Protein AF-A0AAW2Z0A1-F1 (afdb_monomer)

Foldseek 3Di:
DDDDDDDDDDDDPPPPPDDPPPDPDDDPPPPPPDDDPDDDPDPDPCVPDDDDDPDDDDDPVVVVPPDPPPPVCPPVNLFDPLVVLVVVVCVVDPVPDDDDPVNSVVVRVVVSVVVVQLVVQLCVVCVVVVHPDRDLVSSLVSCVVVPVPVCNVVSVVVSVVVVVVVVVVVPPPPDDDDDDD

pLDDT: mean 70.74, std 25.86, range [32.34, 98.31]

Mean predicted aligned error: 18.53 Å

Sequence (181 aa):
MSTEQTEEPEEDLVETTENLDNRPKRRPHQIIQPFPSGDQQQPPYNYMMHSNDENQQPTDEELMHKHPNFQEIKEQDRFLPIANINRIMKKSLPANAKISKEAKECVQECVSEYISFITNEASDLCVHEKRKTINGNDLLRAMQNLGFESYFEPLRLYLQRYQDFTKGDKTTKSGKRKQDE

Structure (mmCIF, N/CA/C/O backbone):
data_AF-A0AAW2Z0A1-F1
#
_entry.id   AF-A0AAW2Z0A1-F1
#
loop_
_atom_site.group_PDB
_atom_site.id
_atom_site.type_symbol
_atom_site.label_atom_id
_atom_site.label_alt_id
_atom_site.label_comp_id
_atom_site.label_asym_id
_atom_site.label_entity_id
_atom_site.label_seq_id
_atom_site.pdbx_PDB_ins_code
_atom_site.Cartn_x
_atom_site.Cartn_y
_atom_site.Cartn_z
_atom_site.occupancy
_atom_site.B_iso_or_equiv
_atom_site.auth_seq_id
_atom_site.auth_comp_id
_atom_site.auth_asym_id
_atom_site.auth_atom_id
_atom_site.pdbx_PDB_model_num
ATOM 1 N N . MET A 1 1 ? -11.408 -52.137 -56.943 1.00 44.09 1 MET A N 1
ATOM 2 C CA . MET A 1 1 ? -10.607 -51.023 -56.402 1.00 44.09 1 MET A CA 1
ATOM 3 C C . MET A 1 1 ? -10.787 -51.066 -54.903 1.00 44.09 1 MET A C 1
ATOM 5 O O . MET A 1 1 ? -11.878 -50.791 -54.426 1.00 44.09 1 MET A O 1
ATOM 9 N N . SER A 1 2 ? -9.782 -51.607 -54.223 1.00 41.97 2 SER A N 1
ATOM 10 C CA . SER A 1 2 ? -9.803 -51.926 -52.798 1.00 41.97 2 SER A CA 1
ATOM 11 C C . SER A 1 2 ? -9.424 -50.685 -51.997 1.00 41.97 2 SER A C 1
ATOM 13 O O . SER A 1 2 ? -8.489 -49.985 -52.368 1.00 41.97 2 SER A O 1
ATOM 15 N N . THR A 1 3 ? -10.175 -50.402 -50.940 1.00 47.12 3 THR A N 1
ATOM 16 C CA . THR A 1 3 ? -9.910 -49.320 -49.990 1.00 47.12 3 THR A CA 1
ATOM 17 C C . THR A 1 3 ? -8.723 -49.689 -49.106 1.00 47.12 3 THR A C 1
ATOM 19 O O . THR A 1 3 ? -8.776 -50.694 -48.397 1.00 47.12 3 THR A O 1
ATOM 22 N N . GLU A 1 4 ? -7.665 -48.887 -49.178 1.00 48.12 4 GLU A N 1
ATOM 23 C CA . GLU A 1 4 ? -6.470 -48.958 -48.335 1.00 48.12 4 GLU A CA 1
ATOM 24 C C . GLU A 1 4 ? -6.833 -48.488 -46.915 1.00 48.12 4 GLU A C 1
ATOM 26 O O . GLU A 1 4 ? -7.365 -47.391 -46.737 1.00 48.12 4 GLU A O 1
ATOM 31 N N . GLN A 1 5 ? -6.626 -49.352 -45.919 1.00 39.25 5 GLN A N 1
ATOM 32 C CA . GLN A 1 5 ? -6.694 -49.003 -44.501 1.00 39.25 5 GLN A CA 1
ATOM 33 C C . GLN A 1 5 ? -5.319 -48.474 -44.092 1.00 39.25 5 GLN A C 1
ATOM 35 O O . GLN A 1 5 ? -4.333 -49.201 -44.177 1.00 39.25 5 GLN A O 1
ATOM 40 N N . THR A 1 6 ? -5.260 -47.216 -43.669 1.00 43.56 6 THR A N 1
ATOM 41 C CA . THR A 1 6 ? -4.075 -46.632 -43.039 1.00 43.56 6 THR A CA 1
ATOM 42 C C . THR A 1 6 ? -4.196 -46.850 -41.532 1.00 43.56 6 THR A C 1
ATOM 44 O O . THR A 1 6 ? -5.066 -46.256 -40.900 1.00 43.56 6 THR A O 1
ATOM 47 N N . GLU A 1 7 ? -3.370 -47.733 -40.970 1.00 45.62 7 GLU A N 1
ATOM 48 C CA . GLU A 1 7 ? -3.183 -47.876 -39.521 1.00 45.62 7 GLU A CA 1
ATOM 49 C C . GLU A 1 7 ? -2.311 -46.717 -39.007 1.00 45.62 7 GLU A C 1
ATOM 51 O O . GLU A 1 7 ? -1.209 -46.488 -39.512 1.00 45.62 7 GLU A O 1
ATOM 56 N N . GLU A 1 8 ? -2.811 -45.965 -38.025 1.00 49.19 8 GLU A N 1
ATOM 57 C CA . GLU A 1 8 ? -2.015 -45.002 -37.255 1.00 49.19 8 GLU A CA 1
ATOM 58 C C . GLU A 1 8 ? -1.186 -45.736 -36.184 1.00 49.19 8 GLU A C 1
ATOM 60 O O . GLU A 1 8 ? -1.680 -46.707 -35.606 1.00 49.19 8 GLU A O 1
ATOM 65 N N . PRO A 1 9 ? 0.053 -45.307 -35.879 1.00 44.28 9 PRO A N 1
ATOM 66 C CA . PRO A 1 9 ? 0.818 -45.889 -34.786 1.00 44.28 9 PRO A CA 1
ATOM 67 C C . PRO A 1 9 ? 0.372 -45.295 -33.440 1.00 44.28 9 PRO A C 1
ATOM 69 O O . PRO A 1 9 ? 0.305 -44.076 -33.286 1.00 44.28 9 PRO A O 1
ATOM 72 N N . GLU A 1 10 ? 0.098 -46.154 -32.455 1.00 49.47 10 GLU A N 1
ATOM 73 C CA . GLU A 1 10 ? -0.081 -45.749 -31.056 1.00 49.47 10 GLU A CA 1
ATOM 74 C C . GLU A 1 10 ? 1.238 -45.173 -30.509 1.00 49.47 10 GLU A C 1
ATOM 76 O O . GLU A 1 10 ? 2.255 -45.865 -30.447 1.00 49.47 10 GLU A O 1
ATOM 81 N N . GLU A 1 11 ? 1.239 -43.896 -30.117 1.00 46.31 11 GLU A N 1
ATOM 82 C CA . GLU A 1 11 ? 2.326 -43.312 -29.329 1.00 46.31 11 GLU A CA 1
ATOM 83 C C . GLU A 1 11 ? 2.170 -43.733 -27.861 1.00 46.31 11 GLU A C 1
ATOM 85 O O . GLU A 1 11 ? 1.246 -43.307 -27.164 1.00 46.31 11 GLU A O 1
ATOM 90 N N . ASP A 1 12 ? 3.099 -44.569 -27.392 1.00 42.16 12 ASP A N 1
ATOM 91 C CA . ASP A 1 12 ? 3.250 -44.948 -25.989 1.00 42.16 12 ASP A CA 1
ATOM 92 C C . ASP A 1 12 ? 3.375 -43.701 -25.093 1.00 42.16 12 ASP A C 1
ATOM 94 O O . ASP A 1 12 ? 4.363 -42.957 -25.133 1.00 42.16 12 ASP A O 1
ATOM 98 N N . LEU A 1 13 ? 2.378 -43.500 -24.227 1.00 38.25 13 LEU A N 1
ATOM 99 C CA . LEU A 1 13 ? 2.442 -42.571 -23.103 1.00 38.25 13 LEU A CA 1
ATOM 100 C C . LEU A 1 13 ? 3.549 -43.022 -22.139 1.00 38.25 13 LEU A C 1
ATOM 102 O O . LEU A 1 13 ? 3.351 -43.891 -21.289 1.00 38.25 13 LEU A O 1
ATOM 106 N N . VAL A 1 14 ? 4.715 -42.386 -22.217 1.00 42.91 14 VAL A N 1
ATOM 107 C CA . VAL A 1 14 ? 5.721 -42.481 -21.156 1.00 42.91 14 VAL A CA 1
ATOM 108 C C . VAL A 1 14 ? 5.256 -41.601 -19.997 1.00 42.91 14 VAL A C 1
ATOM 110 O O . VAL A 1 14 ? 5.485 -40.392 -19.965 1.00 42.91 14 VAL A O 1
ATOM 113 N N . GLU A 1 15 ? 4.563 -42.210 -19.041 1.00 38.25 15 GLU A N 1
ATOM 114 C CA . GLU A 1 15 ? 4.172 -41.588 -17.781 1.00 38.25 15 GLU A CA 1
ATOM 115 C C . GLU A 1 15 ? 5.433 -41.327 -16.935 1.00 38.25 15 GLU A C 1
ATOM 117 O O . GLU A 1 15 ? 5.895 -42.164 -16.159 1.00 38.25 15 GLU A O 1
ATOM 122 N N . THR A 1 16 ? 6.050 -40.154 -17.098 1.00 37.50 16 THR A N 1
ATOM 123 C CA . THR A 1 16 ? 7.078 -39.684 -16.165 1.00 37.50 16 THR A CA 1
ATOM 124 C C . THR A 1 16 ? 6.398 -39.277 -14.866 1.00 37.50 16 THR A C 1
ATOM 126 O O . THR A 1 16 ? 5.983 -38.130 -14.692 1.00 37.50 16 THR A O 1
ATOM 129 N N . THR A 1 17 ? 6.281 -40.218 -13.931 1.00 44.22 17 THR A N 1
ATOM 130 C CA . THR A 1 17 ? 5.941 -39.914 -12.542 1.00 44.22 17 THR A CA 1
ATOM 131 C C . THR A 1 17 ? 7.094 -39.125 -11.918 1.00 44.22 17 THR A C 1
ATOM 133 O O . THR A 1 17 ? 8.042 -39.692 -11.368 1.00 44.22 17 THR A O 1
ATOM 136 N N . GLU A 1 18 ? 7.052 -37.797 -12.025 1.00 46.41 18 GLU A N 1
ATOM 137 C CA . GLU A 1 18 ? 7.915 -36.932 -11.229 1.00 46.41 18 GLU A CA 1
ATOM 138 C C . GLU A 1 18 ? 7.554 -37.103 -9.747 1.00 46.41 18 GLU A C 1
ATOM 140 O O . GLU A 1 18 ? 6.448 -36.794 -9.302 1.00 46.41 18 GLU A O 1
ATOM 145 N N . ASN A 1 19 ? 8.513 -37.620 -8.978 1.00 43.91 19 ASN A N 1
ATOM 146 C CA . ASN A 1 19 ? 8.461 -37.743 -7.525 1.00 43.91 19 ASN A CA 1
ATOM 147 C C . ASN A 1 19 ? 8.104 -36.392 -6.872 1.00 43.91 19 ASN A C 1
ATOM 149 O O . ASN A 1 19 ? 8.955 -35.512 -6.719 1.00 43.91 19 ASN A O 1
ATOM 153 N N . LEU A 1 20 ? 6.852 -36.246 -6.427 1.00 47.19 20 LEU A N 1
ATOM 154 C CA . LEU A 1 20 ? 6.344 -35.058 -5.728 1.00 47.19 20 LEU A CA 1
ATOM 155 C C . LEU A 1 20 ? 6.972 -34.823 -4.339 1.00 47.19 20 LEU A C 1
ATOM 157 O O . LEU A 1 20 ? 6.758 -33.759 -3.751 1.00 47.19 20 LEU A O 1
ATOM 161 N N . ASP A 1 21 ? 7.779 -35.760 -3.837 1.00 51.03 21 ASP A N 1
ATOM 162 C CA . ASP A 1 21 ? 8.335 -35.727 -2.480 1.00 51.03 21 ASP A CA 1
ATOM 163 C C . ASP A 1 21 ? 9.638 -34.930 -2.322 1.00 51.03 21 ASP A C 1
ATOM 165 O O . ASP A 1 21 ? 10.060 -34.677 -1.193 1.00 51.03 21 ASP A O 1
ATOM 169 N N . ASN A 1 22 ? 10.265 -34.462 -3.410 1.00 42.50 22 ASN A N 1
ATOM 170 C CA . ASN A 1 22 ? 11.575 -33.797 -3.325 1.00 42.50 22 ASN A CA 1
ATOM 171 C C . ASN A 1 22 ? 11.542 -32.263 -3.462 1.00 42.50 22 ASN A C 1
ATOM 173 O O . ASN A 1 22 ? 12.567 -31.626 -3.717 1.00 42.50 22 ASN A O 1
ATOM 177 N N . ARG A 1 23 ? 10.378 -31.624 -3.266 1.00 42.91 23 ARG A N 1
ATOM 178 C CA . ARG A 1 23 ? 10.337 -30.159 -3.135 1.00 42.91 23 ARG A CA 1
ATOM 179 C C . ARG A 1 23 ? 10.969 -29.741 -1.800 1.00 42.91 23 ARG A C 1
ATOM 181 O O . ARG A 1 23 ? 10.564 -30.260 -0.759 1.00 42.91 23 ARG A O 1
ATOM 188 N N . PRO A 1 24 ? 11.888 -28.754 -1.779 1.00 40.59 24 PRO A N 1
ATOM 189 C CA . PRO A 1 24 ? 12.421 -28.229 -0.530 1.00 40.59 24 PRO A CA 1
ATOM 190 C C . PRO A 1 24 ? 11.260 -27.744 0.341 1.00 40.59 24 PRO A C 1
ATOM 192 O O . PRO A 1 24 ? 10.494 -26.861 -0.063 1.00 40.59 24 PRO A O 1
ATOM 195 N N . LYS A 1 25 ? 11.116 -28.349 1.529 1.00 48.22 25 LYS A N 1
ATOM 196 C CA . LYS A 1 25 ? 10.126 -27.961 2.538 1.00 48.22 25 LYS A CA 1
ATOM 197 C C . LYS A 1 25 ? 10.262 -26.459 2.765 1.00 48.22 25 LYS A C 1
ATOM 199 O O . LYS A 1 25 ? 11.273 -25.990 3.291 1.00 48.22 25 LYS A O 1
ATOM 204 N N . ARG A 1 26 ? 9.267 -25.685 2.317 1.00 45.19 26 ARG A N 1
ATOM 205 C CA . ARG A 1 26 ? 9.211 -24.251 2.609 1.00 45.19 26 ARG A CA 1
ATOM 206 C C . ARG A 1 26 ? 9.286 -24.112 4.123 1.00 45.19 26 ARG A C 1
ATOM 208 O O . ARG A 1 26 ? 8.521 -24.765 4.832 1.00 45.19 26 ARG A O 1
ATOM 215 N N . ARG A 1 27 ? 10.227 -23.294 4.606 1.00 38.25 27 ARG A N 1
ATOM 216 C CA . ARG A 1 27 ? 10.285 -22.911 6.020 1.00 38.25 27 ARG A CA 1
ATOM 217 C C . ARG A 1 27 ? 8.869 -22.509 6.440 1.00 38.25 27 ARG A C 1
ATOM 219 O O . ARG A 1 27 ? 8.265 -21.733 5.690 1.00 38.25 27 ARG A O 1
ATOM 226 N N . PRO A 1 28 ? 8.325 -23.043 7.549 1.00 37.75 28 PRO A N 1
ATOM 227 C CA . PRO A 1 28 ? 7.021 -22.609 8.018 1.00 37.75 28 PRO A CA 1
ATOM 228 C C . PRO A 1 28 ? 7.081 -21.090 8.108 1.00 37.75 28 PRO A C 1
ATOM 230 O O . PRO A 1 28 ? 8.011 -20.536 8.702 1.00 37.75 28 PRO A O 1
ATOM 233 N N . HIS A 1 29 ? 6.163 -20.429 7.402 1.00 40.72 29 HIS A N 1
ATOM 234 C CA . HIS A 1 29 ? 5.992 -18.992 7.508 1.00 40.72 29 HIS A CA 1
ATOM 235 C C . HIS A 1 29 ? 5.946 -18.680 9.001 1.00 40.72 29 HIS A C 1
ATOM 237 O O . HIS A 1 29 ? 5.132 -19.270 9.711 1.00 40.72 29 HIS A O 1
ATOM 243 N N . GLN A 1 30 ? 6.864 -17.839 9.488 1.00 38.84 30 GLN A N 1
ATOM 244 C CA . GLN A 1 30 ? 6.726 -17.290 10.827 1.00 38.84 30 GLN A CA 1
ATOM 245 C C . GLN A 1 30 ? 5.353 -16.630 10.850 1.00 38.84 30 GLN A C 1
ATOM 247 O O . GLN A 1 30 ? 5.115 -15.638 10.162 1.00 38.84 30 GLN A O 1
ATOM 252 N N . ILE A 1 31 ? 4.429 -17.277 11.555 1.00 39.41 31 ILE A N 1
ATOM 253 C CA . ILE A 1 31 ? 3.131 -16.727 11.891 1.00 39.41 31 ILE A CA 1
ATOM 254 C C . ILE A 1 31 ? 3.457 -15.401 12.564 1.00 39.41 31 ILE A C 1
ATOM 256 O O . ILE A 1 31 ? 4.115 -15.389 13.606 1.00 39.41 31 ILE A O 1
ATOM 260 N N . ILE A 1 32 ? 3.058 -14.292 11.940 1.00 40.47 32 ILE A N 1
ATOM 261 C CA . ILE A 1 32 ? 2.964 -13.016 12.640 1.00 40.47 32 ILE A CA 1
ATOM 262 C C . ILE A 1 32 ? 1.992 -13.309 13.777 1.00 40.47 32 ILE A C 1
ATOM 264 O O . ILE A 1 32 ? 0.803 -13.528 13.538 1.00 40.47 32 ILE A O 1
ATOM 268 N N . GLN A 1 33 ? 2.530 -13.469 14.985 1.00 32.34 33 GLN A N 1
ATOM 269 C CA . GLN A 1 33 ? 1.707 -13.737 16.150 1.00 32.34 33 GLN A CA 1
ATOM 270 C C . GLN A 1 33 ? 0.715 -12.576 16.274 1.00 32.34 33 GLN A C 1
ATOM 272 O O . GLN A 1 33 ? 1.120 -11.426 16.080 1.00 32.34 33 GLN A O 1
ATOM 277 N N . PRO A 1 34 ? -0.571 -12.835 16.563 1.00 41.84 34 PRO A N 1
ATOM 278 C CA . PRO A 1 34 ? -1.460 -11.757 16.961 1.00 41.84 34 PRO A CA 1
ATOM 279 C C . PRO A 1 34 ? -0.804 -11.040 18.142 1.00 41.84 34 PRO A C 1
ATOM 281 O O . PRO A 1 34 ? -0.390 -11.695 19.101 1.00 41.84 34 PRO A O 1
ATOM 284 N N . PHE A 1 35 ? -0.652 -9.717 18.040 1.00 39.81 35 PHE A N 1
ATOM 285 C CA . PHE A 1 35 ? -0.095 -8.916 19.125 1.00 39.81 35 PHE A CA 1
ATOM 286 C C . PHE A 1 35 ? -0.865 -9.240 20.418 1.00 39.81 35 PHE A C 1
ATOM 288 O O . PHE A 1 35 ? -2.100 -9.172 20.416 1.00 39.81 35 PHE A O 1
ATOM 295 N N . PRO A 1 36 ? -0.177 -9.652 21.498 1.00 37.06 36 PRO A N 1
ATOM 296 C CA . PRO A 1 36 ? -0.838 -9.985 22.747 1.00 37.06 36 PRO A CA 1
ATOM 297 C C . PRO A 1 36 ? -1.546 -8.743 23.292 1.00 37.06 36 PRO A C 1
ATOM 299 O O . PRO A 1 36 ? -0.966 -7.664 23.381 1.00 37.06 36 PRO A O 1
ATOM 302 N N . SER A 1 37 ? -2.816 -8.902 23.660 1.00 52.41 37 SER A N 1
ATOM 303 C CA . SER A 1 37 ? -3.628 -7.884 24.332 1.00 52.41 37 SER A CA 1
ATOM 304 C C . SER A 1 37 ? -3.207 -7.735 25.799 1.00 52.41 37 SER A C 1
ATOM 306 O O . SER A 1 37 ? -3.969 -8.054 26.707 1.00 52.41 37 SER A O 1
ATOM 308 N N . GLY A 1 38 ? -1.971 -7.306 26.031 1.00 44.91 38 GLY A N 1
ATOM 309 C CA . GLY A 1 38 ? -1.433 -7.041 27.358 1.00 44.91 38 GLY A CA 1
ATOM 310 C C . GLY A 1 38 ? -0.398 -5.933 27.278 1.00 44.91 38 GLY A C 1
ATOM 311 O O . GLY A 1 38 ? 0.608 -6.101 26.597 1.00 44.91 38 GLY A O 1
ATOM 312 N N . ASP A 1 39 ? -0.709 -4.814 27.932 1.00 47.66 39 ASP A N 1
ATOM 313 C CA . ASP A 1 39 ? 0.136 -3.667 28.282 1.00 47.66 39 ASP A CA 1
ATOM 314 C C . ASP A 1 39 ? 1.579 -3.701 27.752 1.00 47.66 39 ASP A C 1
ATOM 316 O O . ASP A 1 39 ? 2.551 -3.887 28.481 1.00 47.66 39 ASP A O 1
ATOM 320 N N . GLN A 1 40 ? 1.723 -3.450 26.455 1.00 40.59 40 GLN A N 1
ATOM 321 C CA . GLN A 1 40 ? 2.918 -2.827 25.911 1.00 40.59 40 GLN A CA 1
ATOM 322 C C . GLN A 1 40 ? 2.525 -1.398 25.589 1.00 40.59 40 GLN A C 1
ATOM 324 O O . GLN A 1 40 ? 1.634 -1.166 24.772 1.00 40.59 40 GLN A O 1
ATOM 329 N N . GLN A 1 41 ? 3.166 -0.449 26.271 1.00 44.78 41 GLN A N 1
ATOM 330 C CA . GLN A 1 41 ? 3.107 0.966 25.932 1.00 44.78 41 GLN A CA 1
ATOM 331 C C . GLN A 1 41 ? 3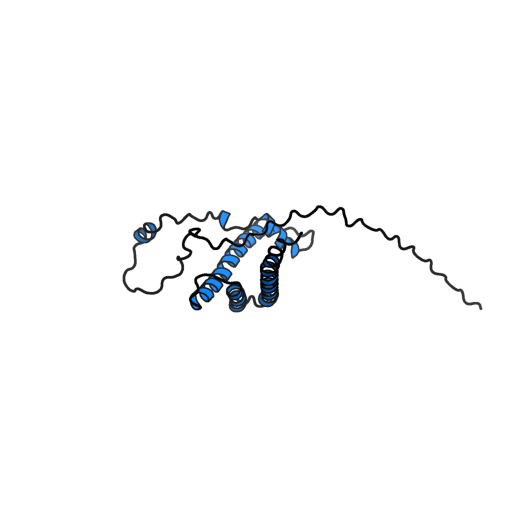.507 1.117 24.462 1.00 44.78 41 GLN A C 1
ATOM 333 O O . GLN A 1 41 ? 4.688 1.136 24.121 1.00 44.78 41 GLN A O 1
ATOM 338 N N . GLN A 1 42 ? 2.512 1.177 23.580 1.00 36.00 42 GLN A N 1
ATOM 339 C CA . GLN A 1 42 ? 2.707 1.708 22.246 1.00 36.00 42 GLN A CA 1
ATOM 340 C C . GLN A 1 42 ? 3.036 3.197 22.401 1.00 36.00 42 GLN A C 1
ATOM 342 O O . GLN A 1 42 ? 2.425 3.858 23.251 1.00 36.00 42 GLN A O 1
ATOM 347 N N . PRO A 1 43 ? 3.968 3.756 21.610 1.00 38.97 43 PRO A N 1
ATOM 348 C CA . PRO A 1 43 ? 4.046 5.204 21.507 1.00 38.97 43 PRO A CA 1
ATOM 349 C C . PRO A 1 43 ? 2.662 5.706 21.060 1.00 38.97 43 PRO A C 1
ATOM 351 O O . PRO A 1 43 ? 2.007 5.048 20.244 1.00 38.97 43 PRO A O 1
ATOM 354 N N . PRO A 1 44 ? 2.152 6.813 21.615 1.00 38.03 44 PRO A N 1
ATOM 355 C CA . PRO A 1 44 ? 0.809 7.247 21.289 1.00 38.03 44 PRO A CA 1
ATOM 356 C C . PRO A 1 44 ? 0.778 7.682 19.820 1.00 38.03 44 PRO A C 1
ATOM 358 O O . PRO A 1 44 ? 1.352 8.706 19.466 1.00 38.03 44 PRO A O 1
ATOM 361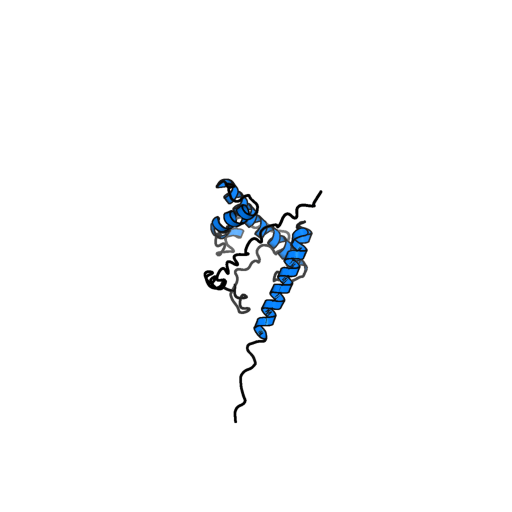 N N . TYR A 1 45 ? 0.023 6.964 18.983 1.00 39.31 45 TYR A N 1
ATOM 362 C CA . TYR A 1 45 ? -0.419 7.397 17.643 1.00 39.31 45 TYR A CA 1
ATOM 363 C C . TYR A 1 45 ? -1.333 8.644 17.686 1.00 39.31 45 TYR A C 1
ATOM 365 O O . TYR A 1 45 ? -2.037 8.9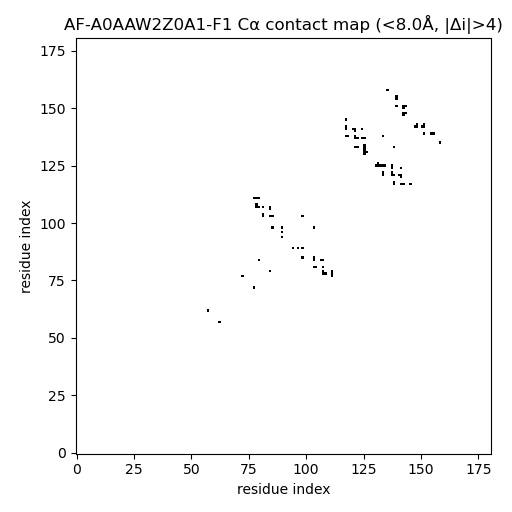61 16.734 1.00 39.31 45 TYR A O 1
ATOM 373 N N . ASN A 1 46 ? -1.339 9.383 18.797 1.00 40.78 46 ASN A N 1
ATOM 374 C CA . ASN A 1 46 ? -2.263 10.470 19.088 1.00 40.78 46 ASN A CA 1
ATOM 375 C C . ASN A 1 46 ? -1.929 11.780 18.343 1.00 40.78 46 ASN A C 1
ATOM 377 O O . ASN A 1 46 ? -2.448 12.829 18.703 1.00 40.78 46 ASN A O 1
ATOM 381 N N . TYR A 1 47 ? -1.072 11.749 17.317 1.00 41.81 47 TYR A N 1
ATOM 382 C CA . TYR A 1 47 ? -0.591 12.960 16.638 1.00 41.81 47 TYR A CA 1
ATOM 383 C C . TYR A 1 47 ? -1.470 13.444 15.474 1.00 41.81 47 TYR A C 1
ATOM 385 O O . TYR A 1 47 ? -1.075 14.340 14.740 1.00 41.81 47 TYR A O 1
ATOM 393 N N . MET A 1 48 ? -2.671 12.893 15.300 1.00 46.31 48 MET A N 1
ATOM 394 C CA . MET A 1 48 ? -3.624 13.382 14.288 1.00 46.31 48 MET A CA 1
ATOM 395 C C . MET A 1 48 ? -4.974 13.807 14.878 1.00 46.31 48 MET A C 1
ATOM 397 O O . MET A 1 48 ? -5.893 14.131 14.137 1.00 46.31 48 MET A O 1
ATOM 401 N N . MET A 1 49 ? -5.118 13.817 16.207 1.00 55.72 49 MET A N 1
ATOM 402 C CA . MET A 1 49 ? -6.428 13.899 16.855 1.00 55.72 49 MET A CA 1
ATOM 403 C C . MET A 1 49 ? -6.490 14.971 17.934 1.00 55.72 49 MET A C 1
ATOM 405 O O . MET A 1 49 ? -6.604 14.627 19.103 1.00 55.72 49 MET A O 1
ATOM 409 N N . HIS A 1 50 ? -6.490 16.254 17.562 1.00 42.25 50 HIS A N 1
ATOM 410 C CA . HIS A 1 50 ? -7.068 17.293 18.422 1.00 42.25 50 HIS A CA 1
ATOM 411 C C . HIS A 1 50 ? -7.779 18.376 17.600 1.00 42.25 50 HIS A C 1
ATOM 413 O O . HIS A 1 50 ? -7.172 19.071 16.791 1.00 42.25 50 HIS A O 1
ATOM 419 N N . SER A 1 51 ? -9.086 18.500 17.835 1.00 41.81 51 SER A N 1
ATOM 420 C CA . SER A 1 51 ? -9.940 19.597 17.383 1.00 41.81 51 SER A CA 1
ATOM 421 C C . SER A 1 51 ? -10.114 20.616 18.517 1.00 41.81 51 SER A C 1
ATOM 423 O O . SER A 1 51 ? -10.327 20.216 19.658 1.00 41.81 51 SER A O 1
ATOM 425 N N . ASN A 1 52 ? -10.113 21.897 18.136 1.00 43.09 52 ASN A N 1
ATOM 426 C CA . ASN A 1 52 ? -10.745 23.063 18.770 1.00 43.09 52 ASN A CA 1
ATOM 427 C C . ASN A 1 52 ? -10.305 23.480 20.188 1.00 43.09 52 ASN A C 1
ATOM 429 O O . ASN A 1 52 ? -10.936 23.109 21.173 1.00 43.09 52 ASN A O 1
ATOM 433 N N . ASP A 1 53 ? -9.345 24.408 20.248 1.00 38.47 53 ASP A N 1
ATOM 434 C CA . ASP A 1 53 ? -9.473 25.607 21.088 1.00 38.47 53 ASP A CA 1
ATOM 435 C C . ASP A 1 53 ? -8.882 26.797 20.308 1.00 38.47 53 ASP A C 1
ATOM 437 O O . ASP A 1 53 ? -7.721 26.770 19.890 1.00 38.47 53 ASP A O 1
ATOM 441 N N . GLU A 1 54 ? -9.720 27.785 19.988 1.00 48.06 54 GLU A N 1
ATOM 442 C CA . GLU A 1 54 ? -9.285 29.017 19.335 1.00 48.06 54 GLU A CA 1
ATOM 443 C C . GLU A 1 54 ? -8.528 29.869 20.356 1.00 48.06 54 GLU A C 1
ATOM 445 O O . GLU A 1 54 ? -9.007 30.100 21.463 1.00 48.06 54 GLU A O 1
ATOM 450 N N . ASN A 1 55 ? -7.408 30.440 19.905 1.00 46.31 55 ASN A N 1
ATOM 451 C CA . ASN A 1 55 ? -6.701 31.556 20.534 1.00 46.31 55 ASN A CA 1
ATOM 452 C C . ASN A 1 55 ? -5.558 31.210 21.507 1.00 46.31 55 ASN A C 1
ATOM 454 O O . ASN A 1 55 ? -5.513 31.701 22.628 1.00 46.31 55 ASN A O 1
ATOM 458 N N . GLN A 1 56 ? -4.567 30.457 21.022 1.00 45.72 56 GLN A N 1
ATOM 459 C CA . GLN A 1 56 ? -3.149 30.794 21.211 1.00 45.72 56 GLN A CA 1
ATOM 460 C C . GLN A 1 56 ? -2.331 30.022 20.163 1.00 45.72 56 GLN A C 1
ATOM 462 O O . GLN A 1 56 ? -2.289 28.797 20.205 1.00 45.72 56 GLN A O 1
ATOM 467 N N . GLN A 1 57 ? -1.703 30.701 19.196 1.00 43.78 57 GLN A N 1
ATOM 468 C CA . GLN A 1 57 ? -0.704 30.047 18.339 1.00 43.78 57 GLN A CA 1
ATOM 469 C C . GLN A 1 57 ? 0.549 29.791 19.192 1.00 43.78 57 GLN A C 1
ATOM 471 O O . GLN A 1 57 ? 1.136 30.766 19.668 1.00 43.78 57 GLN A O 1
ATOM 476 N N . PRO A 1 58 ? 0.952 28.530 19.430 1.00 44.88 58 PRO A N 1
ATOM 477 C CA . PRO A 1 58 ? 2.208 28.251 20.106 1.00 44.88 58 PRO A CA 1
ATOM 478 C C . PRO A 1 58 ? 3.362 28.575 19.155 1.00 44.88 58 PRO A C 1
ATOM 480 O O . PRO A 1 58 ? 3.271 28.342 17.949 1.00 44.88 58 PRO A O 1
ATOM 483 N N . THR A 1 59 ? 4.437 29.145 19.692 1.00 49.94 59 THR A N 1
ATOM 484 C CA . THR A 1 59 ? 5.651 29.444 18.924 1.00 49.94 59 THR A CA 1
ATOM 485 C C . THR A 1 59 ? 6.369 28.146 18.539 1.00 49.94 59 THR A C 1
ATOM 487 O O . THR A 1 59 ? 6.271 27.138 19.244 1.00 49.94 59 THR A O 1
ATOM 490 N N . ASP A 1 60 ? 7.120 28.163 17.432 1.00 51.84 60 ASP A N 1
ATOM 491 C CA . ASP A 1 60 ? 7.842 26.989 16.905 1.00 51.84 60 ASP A CA 1
ATOM 492 C C . ASP A 1 60 ? 8.765 26.319 17.953 1.00 51.84 60 ASP A C 1
ATOM 494 O O . ASP A 1 60 ? 8.984 25.107 17.918 1.00 51.84 60 ASP A O 1
ATOM 498 N N . GLU A 1 61 ? 9.249 27.079 18.944 1.00 50.91 61 GLU A N 1
ATOM 499 C CA . GLU A 1 61 ? 10.060 26.571 20.059 1.00 50.91 61 GLU A CA 1
ATOM 500 C C . GLU A 1 61 ? 9.261 25.753 21.096 1.00 50.91 61 GLU A C 1
ATOM 502 O O . GLU A 1 61 ? 9.793 24.783 21.648 1.00 50.91 61 GLU A O 1
ATOM 507 N N . GLU A 1 62 ? 7.989 26.083 21.355 1.00 50.09 62 GLU A N 1
ATOM 508 C CA . GLU A 1 62 ? 7.144 25.360 22.323 1.00 50.09 62 GLU A CA 1
ATOM 509 C C . GLU A 1 62 ? 6.647 24.012 21.781 1.00 50.09 62 GLU A C 1
ATOM 511 O O . GLU A 1 62 ? 6.460 23.064 22.552 1.00 50.09 62 GLU A O 1
ATOM 516 N N . LEU A 1 63 ? 6.496 23.886 20.458 1.00 53.28 63 LEU A N 1
ATOM 517 C CA . LEU A 1 63 ? 6.151 22.623 19.793 1.00 53.28 63 LEU A CA 1
ATOM 518 C C . LEU A 1 63 ? 7.265 21.572 19.920 1.00 53.28 63 LEU A C 1
ATOM 520 O O . LEU A 1 63 ? 6.973 20.383 20.057 1.00 53.28 63 LEU A O 1
ATOM 524 N N . MET A 1 64 ? 8.534 21.991 19.944 1.00 48.25 64 MET A N 1
ATOM 525 C CA . MET A 1 64 ? 9.671 21.070 20.068 1.00 48.25 64 MET A CA 1
ATOM 526 C C . MET A 1 64 ? 9.886 20.536 21.494 1.00 48.25 64 MET A C 1
ATOM 528 O O . MET A 1 64 ? 10.392 19.428 21.664 1.00 48.25 64 MET A O 1
ATOM 532 N N . HIS A 1 65 ? 9.486 21.277 22.532 1.00 47.59 65 HIS A N 1
ATOM 533 C CA . HIS A 1 65 ? 9.839 20.950 23.923 1.00 47.59 65 HIS A CA 1
ATOM 534 C C . HIS A 1 65 ? 8.854 20.013 24.647 1.00 47.59 65 HIS A C 1
ATOM 536 O O . HIS A 1 65 ? 9.149 19.564 25.755 1.00 47.59 65 HIS A O 1
ATOM 542 N N . LYS A 1 66 ? 7.706 19.664 24.046 1.00 41.34 66 LYS A N 1
ATOM 543 C CA . LYS A 1 66 ? 6.715 18.754 24.664 1.00 41.34 66 LYS A CA 1
ATOM 544 C C . LYS A 1 66 ? 6.838 17.277 24.281 1.00 41.34 66 LYS A C 1
ATOM 546 O O . LYS A 1 66 ? 6.161 16.452 24.890 1.00 41.34 66 LYS A O 1
ATOM 551 N N . HIS A 1 67 ? 7.713 16.911 23.344 1.00 43.47 67 HIS A N 1
ATOM 552 C CA . HIS A 1 67 ? 7.872 15.518 22.918 1.00 43.47 67 HIS A CA 1
ATOM 553 C C . HIS A 1 67 ? 9.349 15.113 22.802 1.00 43.47 67 HIS A C 1
ATOM 555 O O . HIS A 1 67 ? 9.907 15.154 21.708 1.00 43.47 67 HIS A O 1
ATOM 561 N N . PRO A 1 68 ? 9.984 14.599 23.876 1.00 39.38 68 PRO A N 1
ATOM 562 C CA . PRO A 1 68 ? 11.359 14.091 23.820 1.00 39.38 68 PRO A CA 1
ATOM 563 C C . PRO A 1 68 ? 11.475 12.746 23.071 1.00 39.38 68 PRO A C 1
ATOM 565 O O . PRO A 1 68 ? 12.463 12.039 23.220 1.00 39.38 68 PRO A O 1
ATOM 568 N N . ASN A 1 69 ? 10.456 12.362 22.294 1.00 41.72 69 ASN A N 1
ATOM 569 C CA . ASN A 1 69 ? 10.368 11.069 21.621 1.00 41.72 69 ASN A CA 1
ATOM 570 C C . ASN A 1 69 ? 9.773 11.166 20.206 1.00 41.72 69 ASN A C 1
ATOM 572 O O . ASN A 1 69 ? 9.208 10.189 19.713 1.00 41.72 69 ASN A O 1
ATOM 576 N N . PHE A 1 70 ? 9.966 12.293 19.508 1.00 48.12 70 PHE A N 1
ATOM 577 C CA . PHE A 1 70 ? 10.154 12.205 18.056 1.00 48.12 70 PHE A CA 1
ATOM 578 C C . PHE A 1 70 ? 11.449 11.415 17.834 1.00 48.12 70 PHE A C 1
ATOM 580 O O . PHE A 1 70 ? 12.512 11.975 17.584 1.00 48.12 70 PHE A O 1
ATOM 587 N N . GLN A 1 71 ? 11.385 10.090 18.004 1.00 49.47 71 GLN A N 1
ATOM 588 C CA . GLN A 1 71 ? 12.331 9.228 17.328 1.00 49.47 71 GLN A CA 1
ATOM 589 C C . GLN A 1 71 ? 12.111 9.543 15.862 1.00 49.47 71 GLN A C 1
ATOM 591 O O . GLN A 1 71 ? 11.073 9.199 15.303 1.00 49.47 71 GLN A O 1
ATOM 596 N N . GLU A 1 72 ? 13.035 10.311 15.300 1.00 54.66 72 GLU A N 1
ATOM 597 C CA . GLU A 1 72 ? 13.145 10.540 13.875 1.00 54.66 72 GLU A CA 1
ATOM 598 C C . GLU A 1 72 ? 13.084 9.155 13.231 1.00 54.66 72 GLU A C 1
ATOM 600 O O . GLU A 1 72 ? 14.026 8.364 13.341 1.00 54.66 72 GLU A O 1
ATOM 605 N N . ILE A 1 73 ? 11.907 8.799 12.700 1.00 63.97 73 ILE A N 1
ATOM 606 C CA . ILE A 1 73 ? 11.705 7.509 12.053 1.00 63.97 73 ILE A CA 1
ATOM 607 C C . ILE A 1 73 ? 12.684 7.542 10.903 1.00 63.97 73 ILE A C 1
ATOM 609 O O . ILE A 1 73 ? 12.525 8.345 9.978 1.00 63.97 73 ILE A O 1
ATOM 613 N N . LYS A 1 74 ? 13.737 6.727 11.002 1.00 74.00 74 LYS A N 1
ATOM 614 C CA . LYS A 1 74 ? 14.784 6.732 9.994 1.00 74.00 74 LYS A CA 1
ATOM 615 C C . LYS A 1 74 ? 14.102 6.472 8.672 1.00 74.00 74 LYS A C 1
ATOM 617 O O . LYS A 1 74 ? 13.262 5.586 8.560 1.00 74.00 74 LYS A O 1
ATOM 622 N N . GLU A 1 75 ? 14.467 7.236 7.660 1.00 68.75 75 GLU A N 1
ATOM 623 C CA . GLU A 1 75 ? 13.832 7.128 6.352 1.00 68.75 75 GLU A CA 1
ATOM 624 C C . GLU A 1 75 ? 13.860 5.690 5.805 1.00 68.75 75 GLU A C 1
ATOM 626 O O . GLU A 1 75 ? 12.890 5.226 5.213 1.00 68.75 75 GLU A O 1
ATOM 631 N N . GLN A 1 76 ? 14.921 4.946 6.130 1.00 73.12 76 GLN A N 1
ATOM 632 C CA . GLN A 1 76 ? 15.070 3.523 5.824 1.00 73.12 76 GLN A CA 1
ATOM 633 C C . GLN A 1 76 ? 14.025 2.621 6.507 1.00 73.12 76 GLN A C 1
ATOM 635 O O . GLN A 1 76 ? 13.638 1.613 5.923 1.00 73.12 76 GLN A O 1
ATOM 640 N N . ASP A 1 77 ? 13.535 2.978 7.697 1.00 80.38 77 ASP A N 1
ATOM 641 C CA . ASP A 1 77 ? 12.517 2.213 8.433 1.00 80.38 77 ASP A CA 1
ATOM 642 C C . ASP A 1 77 ? 11.122 2.359 7.801 1.00 80.38 77 ASP A C 1
ATOM 644 O O . ASP A 1 77 ? 10.240 1.532 8.034 1.00 80.38 77 ASP A O 1
ATOM 648 N N . ARG A 1 78 ? 10.920 3.387 6.964 1.00 89.06 78 ARG A N 1
ATOM 649 C CA . ARG A 1 78 ? 9.663 3.612 6.231 1.00 89.06 78 ARG A CA 1
ATOM 650 C C . ARG A 1 78 ? 9.551 2.750 4.978 1.00 89.06 78 ARG A C 1
ATOM 652 O O . ARG A 1 78 ? 8.448 2.524 4.486 1.00 89.06 78 ARG A O 1
ATOM 659 N N . PHE A 1 79 ? 10.680 2.280 4.450 1.00 94.56 79 PHE A N 1
ATOM 660 C CA . PHE A 1 79 ? 10.737 1.629 3.150 1.00 94.56 79 PHE A CA 1
ATOM 661 C C . PHE A 1 79 ? 10.728 0.106 3.254 1.00 94.56 79 PHE A C 1
ATOM 663 O O . PHE A 1 79 ? 11.479 -0.516 4.004 1.00 94.56 79 PHE A O 1
ATOM 670 N N . LEU A 1 80 ? 9.928 -0.537 2.401 1.00 94.69 80 LEU A N 1
ATOM 671 C CA . LEU A 1 80 ? 10.019 -1.983 2.218 1.00 94.69 80 LEU A CA 1
ATOM 672 C C . LEU A 1 80 ? 11.333 -2.353 1.516 1.00 94.69 80 LEU A C 1
ATOM 674 O O . LEU A 1 80 ? 11.800 -1.602 0.658 1.00 94.69 80 LEU A O 1
ATOM 678 N N . PRO A 1 81 ? 11.907 -3.543 1.774 1.00 95.69 81 PRO A N 1
ATOM 679 C CA . PRO A 1 81 ? 13.131 -3.968 1.106 1.00 95.69 81 PRO A CA 1
ATOM 680 C C . PRO A 1 81 ? 13.002 -3.923 -0.421 1.00 95.69 81 PRO A C 1
ATOM 682 O O . PRO A 1 81 ? 12.098 -4.539 -0.995 1.00 95.69 81 PRO A O 1
ATOM 685 N N . ILE A 1 82 ? 13.961 -3.282 -1.094 1.00 96.56 82 ILE A N 1
ATOM 686 C CA . ILE A 1 82 ? 13.949 -3.095 -2.556 1.00 96.56 82 ILE A CA 1
ATOM 687 C C . ILE A 1 82 ? 13.842 -4.422 -3.328 1.00 96.56 82 ILE A C 1
ATOM 689 O O . ILE A 1 82 ? 13.249 -4.496 -4.405 1.00 96.56 82 ILE A O 1
ATOM 693 N N . ALA A 1 83 ? 14.366 -5.512 -2.757 1.00 97.38 83 ALA A N 1
ATOM 694 C CA . ALA A 1 83 ? 14.263 -6.854 -3.322 1.00 97.38 83 ALA A CA 1
ATOM 695 C C . ALA A 1 83 ? 12.806 -7.350 -3.401 1.00 97.38 83 ALA A C 1
ATOM 697 O O . ALA A 1 83 ? 12.426 -7.996 -4.382 1.00 97.38 83 ALA A O 1
ATOM 698 N N . ASN A 1 84 ? 11.979 -7.022 -2.402 1.00 97.19 84 ASN A N 1
ATOM 699 C CA . ASN A 1 84 ? 10.559 -7.366 -2.397 1.00 97.19 84 ASN A CA 1
ATOM 700 C C . ASN A 1 84 ? 9.794 -6.553 -3.446 1.00 97.19 84 ASN A C 1
ATOM 702 O O . ASN A 1 84 ? 8.997 -7.144 -4.178 1.00 97.19 84 ASN A O 1
ATOM 706 N N . ILE A 1 85 ? 10.097 -5.255 -3.570 1.00 97.81 85 ILE A N 1
ATOM 707 C CA . ILE A 1 85 ? 9.540 -4.374 -4.609 1.00 97.81 85 ILE A CA 1
ATOM 708 C C . ILE A 1 85 ? 9.860 -4.930 -6.001 1.00 97.81 85 ILE A C 1
ATOM 710 O O . ILE A 1 85 ? 8.952 -5.246 -6.769 1.00 97.81 85 ILE A O 1
ATOM 714 N N . ASN A 1 86 ? 11.142 -5.186 -6.287 1.00 97.31 86 ASN A N 1
ATOM 715 C CA . ASN A 1 86 ? 11.590 -5.754 -7.561 1.00 97.31 86 ASN A CA 1
ATOM 716 C C . ASN A 1 86 ? 10.874 -7.073 -7.900 1.00 97.31 86 ASN A C 1
ATOM 718 O O . ASN A 1 86 ? 10.432 -7.274 -9.030 1.00 97.31 86 ASN A O 1
ATOM 722 N N . ARG A 1 87 ? 10.729 -7.974 -6.918 1.00 96.88 87 ARG A N 1
ATOM 723 C CA . ARG A 1 87 ? 10.052 -9.262 -7.118 1.00 96.88 87 ARG A CA 1
ATOM 724 C C . ARG A 1 87 ? 8.580 -9.094 -7.491 1.00 96.88 87 ARG A C 1
ATOM 726 O O . ARG A 1 87 ? 8.089 -9.879 -8.294 1.00 96.88 87 ARG A O 1
ATOM 733 N N . ILE A 1 88 ? 7.875 -8.131 -6.898 1.00 96.94 88 ILE A N 1
ATOM 734 C CA . ILE A 1 88 ? 6.461 -7.875 -7.202 1.00 96.94 88 ILE A CA 1
ATOM 735 C C . ILE A 1 88 ? 6.328 -7.224 -8.577 1.00 96.94 88 ILE A C 1
ATOM 737 O O . ILE A 1 88 ? 5.577 -7.740 -9.397 1.00 96.94 88 ILE A O 1
ATOM 741 N N . MET A 1 89 ? 7.110 -6.179 -8.867 1.00 97.75 89 MET A N 1
ATOM 742 C CA . MET A 1 89 ? 7.076 -5.501 -10.169 1.00 97.75 89 MET A CA 1
ATOM 743 C C . MET A 1 89 ? 7.326 -6.475 -11.328 1.00 97.75 89 MET A C 1
ATOM 745 O O . MET A 1 89 ? 6.630 -6.439 -12.338 1.00 97.75 89 MET A O 1
ATOM 749 N N . LYS A 1 90 ? 8.274 -7.409 -11.166 1.00 97.12 90 LYS A N 1
ATOM 750 C CA . LYS A 1 90 ? 8.577 -8.445 -12.164 1.00 97.12 90 LYS A CA 1
ATOM 751 C C . LYS A 1 90 ? 7.415 -9.386 -12.473 1.00 97.12 90 LYS A C 1
ATOM 753 O O . LYS A 1 90 ? 7.389 -9.922 -13.572 1.00 97.12 90 LYS A O 1
ATOM 758 N N . LYS A 1 91 ? 6.474 -9.607 -11.546 1.00 96.62 91 LYS A N 1
ATOM 759 C CA . LYS A 1 91 ? 5.311 -10.482 -11.794 1.00 96.62 91 LYS A CA 1
ATOM 760 C C . LYS A 1 91 ? 4.364 -9.910 -12.843 1.00 96.62 91 LYS A C 1
ATOM 762 O O . LYS A 1 91 ? 3.653 -10.676 -13.479 1.00 96.62 91 LYS A O 1
ATOM 767 N N . SER A 1 92 ? 4.367 -8.592 -13.008 1.00 95.88 92 SER A N 1
ATOM 768 C CA . SER A 1 92 ? 3.536 -7.889 -13.985 1.00 95.88 92 SER A CA 1
ATOM 769 C C . SER A 1 92 ? 4.241 -7.698 -15.331 1.00 95.88 92 SER A C 1
ATOM 771 O O . SER A 1 92 ? 3.711 -7.015 -16.201 1.00 95.88 92 SER A O 1
ATOM 773 N N . LEU A 1 93 ? 5.444 -8.261 -15.508 1.00 96.56 93 LEU A N 1
ATOM 774 C CA . LEU A 1 93 ? 6.279 -8.080 -16.693 1.00 96.56 93 LEU A CA 1
ATOM 775 C C . LEU A 1 93 ? 6.704 -9.434 -17.291 1.00 96.56 93 LEU A C 1
ATOM 777 O O . LEU A 1 93 ? 6.758 -10.438 -16.579 1.00 96.56 93 LEU A O 1
ATOM 781 N N . PRO A 1 94 ? 7.083 -9.475 -18.583 1.00 96.81 94 PRO A N 1
ATOM 782 C CA . PRO A 1 94 ? 7.707 -10.650 -19.187 1.00 96.81 94 PRO A CA 1
ATOM 783 C C . PRO A 1 94 ? 8.980 -11.089 -18.447 1.00 96.81 94 PRO A C 1
ATOM 785 O O . PRO A 1 94 ? 9.716 -10.264 -17.898 1.00 96.81 94 PRO A O 1
ATOM 788 N N . ALA A 1 95 ? 9.292 -12.390 -18.490 1.00 91.44 95 ALA A N 1
ATOM 789 C CA . ALA A 1 95 ? 10.392 -12.988 -17.723 1.00 91.44 95 ALA A CA 1
ATOM 790 C C . ALA A 1 95 ? 11.759 -12.303 -17.946 1.00 91.44 95 ALA A C 1
ATOM 792 O O . ALA A 1 95 ? 12.556 -12.155 -17.015 1.00 91.44 95 ALA A O 1
ATOM 793 N N . ASN A 1 96 ? 12.017 -11.840 -19.169 1.00 92.75 96 ASN A N 1
ATOM 794 C CA . ASN A 1 96 ? 13.267 -11.207 -19.590 1.00 92.75 96 ASN A CA 1
ATOM 795 C C . ASN A 1 96 ? 13.289 -9.673 -19.438 1.00 92.75 96 ASN A C 1
ATOM 797 O O . ASN A 1 96 ? 14.339 -9.063 -19.649 1.00 92.75 96 ASN A O 1
ATOM 801 N N . ALA A 1 97 ? 12.177 -9.033 -19.063 1.00 96.88 97 ALA A N 1
ATOM 802 C CA . ALA A 1 97 ? 12.096 -7.577 -18.949 1.00 96.88 97 ALA A CA 1
ATOM 803 C C . ALA A 1 97 ? 13.060 -7.049 -17.876 1.00 96.88 97 ALA A C 1
ATOM 805 O O . ALA A 1 97 ? 13.170 -7.637 -16.806 1.00 96.88 97 ALA A O 1
ATOM 806 N N . LYS A 1 98 ? 13.758 -5.936 -18.110 1.00 96.69 98 LYS A N 1
ATOM 807 C CA . LYS A 1 98 ? 14.641 -5.306 -17.107 1.00 96.69 98 LYS A CA 1
ATOM 808 C C . LYS A 1 98 ? 13.928 -4.119 -16.458 1.00 96.69 98 LYS A C 1
ATOM 810 O O . LYS A 1 98 ? 13.175 -3.424 -17.123 1.00 96.69 98 LYS A O 1
ATOM 815 N N . ILE A 1 99 ? 14.181 -3.894 -15.169 1.00 97.62 99 ILE A N 1
ATOM 816 C CA . ILE A 1 99 ? 13.652 -2.749 -14.415 1.00 97.62 99 ILE A CA 1
ATOM 817 C C . ILE A 1 99 ? 14.851 -1.928 -13.945 1.00 97.62 99 ILE A C 1
ATOM 819 O O . ILE A 1 99 ? 15.767 -2.487 -13.328 1.00 97.62 99 ILE A O 1
ATOM 823 N N . SER A 1 100 ? 14.860 -0.632 -14.255 1.00 98.31 100 SER A N 1
ATOM 824 C CA . SER A 1 100 ? 15.930 0.278 -13.843 1.00 98.31 100 SER A CA 1
ATOM 825 C C . SER A 1 100 ? 15.967 0.451 -12.322 1.00 98.31 100 SER A C 1
ATOM 827 O O . SER A 1 100 ? 15.039 0.058 -11.607 1.00 98.31 100 SER A O 1
ATOM 829 N N . LYS A 1 101 ? 17.073 0.990 -11.802 1.00 97.69 101 LYS A N 1
ATOM 830 C CA . LYS A 1 101 ? 17.214 1.259 -10.368 1.00 97.69 101 LYS A CA 1
ATOM 831 C C . LYS A 1 101 ? 16.187 2.306 -9.927 1.00 97.69 101 LYS A C 1
ATOM 833 O O . LYS A 1 101 ? 15.437 2.053 -8.992 1.00 97.69 101 LYS A O 1
ATOM 838 N N . GLU A 1 102 ? 16.088 3.377 -10.698 1.00 97.88 102 GLU A N 1
ATOM 839 C CA . GLU A 1 102 ? 15.251 4.551 -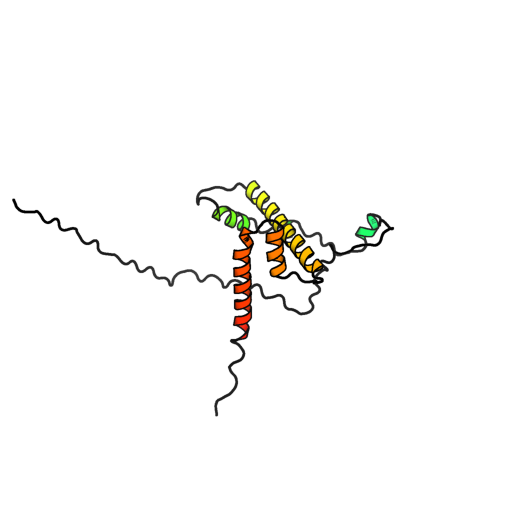10.459 1.00 97.88 102 GLU A CA 1
ATOM 840 C C . GLU A 1 102 ? 13.765 4.172 -10.430 1.00 97.88 102 GLU A C 1
ATOM 842 O O . GLU A 1 102 ? 13.022 4.623 -9.569 1.00 97.88 102 GLU A O 1
ATOM 847 N N . ALA A 1 103 ? 13.328 3.263 -11.311 1.00 98.25 103 ALA A N 1
ATOM 848 C CA . ALA A 1 103 ? 11.947 2.782 -11.306 1.00 98.25 103 ALA A CA 1
ATOM 849 C C . ALA A 1 103 ? 11.611 1.976 -10.040 1.00 98.25 103 ALA A C 1
ATOM 851 O O . ALA A 1 103 ? 10.487 2.041 -9.548 1.00 98.25 103 ALA A O 1
ATOM 852 N N . LYS A 1 104 ? 12.569 1.210 -9.499 1.00 97.75 104 LYS A N 1
ATOM 853 C CA . LYS A 1 104 ? 12.361 0.463 -8.248 1.00 97.75 104 LYS A CA 1
ATOM 854 C C . LYS A 1 104 ? 12.297 1.401 -7.042 1.00 97.75 104 LYS A C 1
ATOM 856 O O . LYS A 1 104 ? 11.489 1.148 -6.158 1.00 97.75 104 LYS A O 1
ATOM 861 N N . GLU A 1 105 ? 13.127 2.443 -7.017 1.00 96.69 105 GLU A N 1
ATOM 862 C CA . GLU A 1 105 ? 13.142 3.463 -5.955 1.00 96.69 105 GLU A CA 1
ATOM 863 C C . GLU A 1 105 ? 11.859 4.303 -5.983 1.00 96.69 105 GLU A C 1
ATOM 865 O O . GLU A 1 105 ? 11.179 4.401 -4.968 1.00 96.69 105 GLU A O 1
ATOM 870 N N . CYS A 1 106 ? 11.424 4.753 -7.163 1.00 97.81 106 CYS A N 1
ATOM 871 C CA . CYS A 1 106 ? 10.151 5.458 -7.322 1.00 97.81 106 CYS A CA 1
ATOM 872 C C . CYS A 1 106 ? 8.963 4.623 -6.812 1.00 97.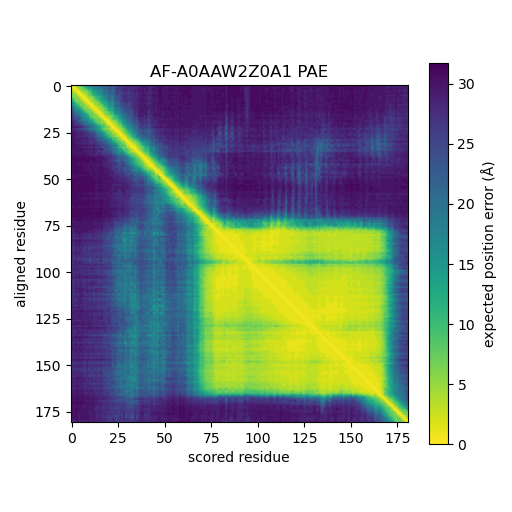81 106 CYS A C 1
ATOM 874 O O . CYS A 1 106 ? 8.156 5.098 -6.020 1.00 97.81 106 CYS A O 1
ATOM 876 N N . VAL A 1 107 ? 8.878 3.339 -7.180 1.00 98.00 107 VAL A N 1
ATOM 877 C CA . VAL A 1 107 ? 7.803 2.471 -6.668 1.00 98.00 107 VAL A CA 1
ATOM 878 C C . VAL A 1 107 ? 7.936 2.215 -5.162 1.00 98.00 107 VAL A C 1
ATOM 880 O O . VAL A 1 107 ? 6.923 2.077 -4.482 1.00 98.00 107 VAL A O 1
ATOM 883 N N . GLN A 1 108 ? 9.152 2.149 -4.617 1.00 97.19 108 GLN A N 1
ATOM 884 C CA . GLN A 1 108 ? 9.373 2.004 -3.175 1.00 97.19 108 GLN A CA 1
ATOM 885 C C . GLN A 1 108 ? 8.822 3.210 -2.397 1.00 97.19 108 GLN A C 1
ATOM 887 O O . GLN A 1 108 ? 8.148 3.018 -1.381 1.00 97.19 108 GLN A O 1
ATOM 892 N N . GLU A 1 109 ? 9.045 4.424 -2.900 1.00 96.31 109 GLU A N 1
ATOM 893 C CA . GLU A 1 109 ? 8.471 5.658 -2.355 1.00 96.31 109 GLU A CA 1
ATOM 894 C C . GLU A 1 109 ? 6.942 5.643 -2.468 1.00 96.31 109 GLU A C 1
ATOM 896 O O . GLU A 1 109 ? 6.252 5.752 -1.452 1.00 96.31 109 GLU A O 1
ATOM 901 N N . CYS A 1 110 ? 6.403 5.370 -3.664 1.00 97.50 110 CYS A N 1
ATOM 902 C CA . CYS A 1 110 ? 4.957 5.319 -3.894 1.00 97.50 110 CYS A CA 1
ATOM 903 C C . CYS A 1 110 ? 4.244 4.291 -3.007 1.00 97.50 110 CYS A C 1
ATOM 905 O O . CYS A 1 110 ? 3.137 4.538 -2.543 1.00 97.50 110 CYS A O 1
ATOM 907 N N . VAL A 1 111 ? 4.842 3.121 -2.761 1.00 97.19 111 VAL A N 1
ATOM 908 C CA . VAL A 1 111 ? 4.232 2.095 -1.897 1.00 97.19 111 VAL A CA 1
ATOM 909 C C . VAL A 1 111 ? 4.200 2.549 -0.438 1.00 97.19 111 VAL A C 1
ATOM 911 O O . VAL A 1 111 ? 3.256 2.231 0.284 1.00 97.19 111 VAL A O 1
ATOM 914 N N . SER A 1 112 ? 5.208 3.299 -0.005 1.00 94.88 112 SER A N 1
ATOM 915 C CA . SER A 1 112 ? 5.277 3.822 1.361 1.00 94.88 112 SER A CA 1
ATOM 916 C C . SER A 1 112 ? 4.224 4.912 1.578 1.00 94.88 112 SER A C 1
ATOM 918 O O . SER A 1 112 ? 3.510 4.911 2.586 1.00 94.88 112 SER A O 1
ATOM 920 N N . GLU A 1 113 ? 4.057 5.785 0.585 1.00 95.12 113 GLU A N 1
ATOM 921 C CA . GLU A 1 113 ? 2.965 6.755 0.548 1.00 95.12 113 GLU A CA 1
ATOM 922 C C . GLU A 1 113 ? 1.600 6.061 0.484 1.00 95.12 113 GLU A C 1
ATOM 924 O O . GLU A 1 113 ? 0.722 6.393 1.270 1.00 95.12 113 GLU A O 1
ATOM 929 N N . TYR A 1 114 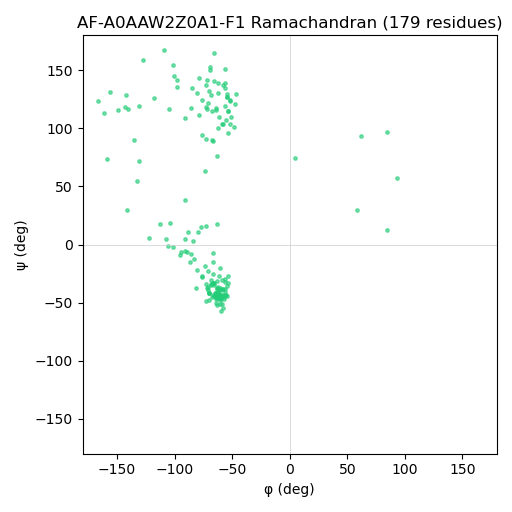? 1.435 5.036 -0.355 1.00 97.12 114 TYR A N 1
ATOM 930 C CA . TYR A 1 114 ? 0.192 4.269 -0.464 1.00 97.12 114 TYR A CA 1
ATOM 931 C C . TYR A 1 114 ? -0.238 3.659 0.876 1.00 97.12 114 TYR A C 1
ATOM 933 O O . TYR A 1 114 ? -1.400 3.772 1.257 1.00 97.12 114 TYR A O 1
ATOM 941 N N . ILE A 1 115 ? 0.689 3.049 1.627 1.00 95.75 115 ILE A N 1
ATOM 942 C CA . ILE A 1 115 ? 0.385 2.506 2.961 1.00 95.75 115 ILE A CA 1
ATOM 943 C C . ILE A 1 115 ? -0.121 3.618 3.882 1.00 95.75 115 ILE A C 1
ATOM 945 O O . ILE A 1 115 ? -1.120 3.430 4.576 1.00 95.75 115 ILE A O 1
ATOM 949 N N . SER A 1 116 ? 0.542 4.773 3.863 1.00 95.12 116 SER A N 1
ATOM 950 C CA . SER A 1 116 ? 0.177 5.920 4.696 1.00 95.12 116 SER A CA 1
ATOM 951 C C . SER A 1 116 ? -1.185 6.484 4.288 1.00 95.12 116 SER A C 1
ATOM 953 O O . SER A 1 116 ? -2.042 6.699 5.135 1.00 95.12 116 SER A O 1
ATOM 955 N N . PHE A 1 117 ? -1.430 6.623 2.987 1.00 96.50 117 PHE A N 1
ATOM 956 C CA . PHE A 1 117 ? -2.668 7.139 2.416 1.00 96.50 117 PHE A CA 1
ATOM 957 C C . PHE A 1 117 ? -3.888 6.290 2.792 1.00 96.50 117 PHE A C 1
ATOM 959 O O . PHE A 1 117 ? -4.853 6.812 3.346 1.00 96.50 117 PHE A O 1
ATOM 966 N N . ILE A 1 118 ? -3.820 4.971 2.577 1.00 97.44 118 ILE A N 1
ATOM 967 C CA . ILE A 1 118 ? -4.910 4.057 2.952 1.00 97.44 118 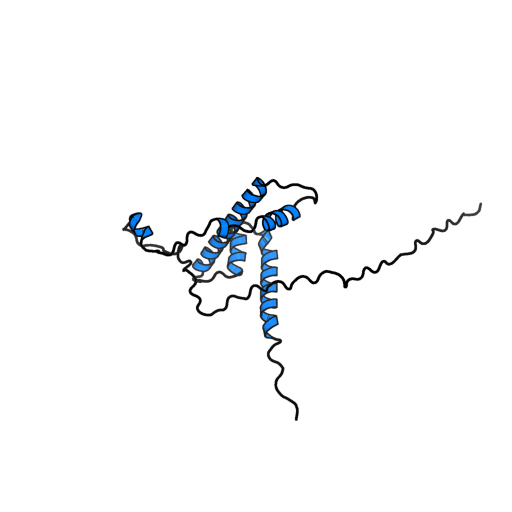ILE A CA 1
ATOM 968 C C . ILE A 1 118 ? -5.120 4.044 4.471 1.00 97.44 118 ILE A C 1
ATOM 970 O O . ILE A 1 118 ? -6.257 4.009 4.945 1.00 97.44 118 ILE A O 1
ATOM 974 N N . THR A 1 119 ? -4.030 4.042 5.245 1.00 97.12 119 THR A N 1
ATOM 975 C CA . THR A 1 119 ? -4.115 3.968 6.711 1.00 97.12 119 THR A CA 1
ATOM 976 C C . THR A 1 119 ? -4.710 5.242 7.300 1.00 97.12 119 THR A C 1
ATOM 978 O O . THR A 1 119 ? -5.466 5.150 8.264 1.00 97.12 119 THR A O 1
ATOM 981 N N . ASN A 1 120 ? -4.436 6.404 6.704 1.00 97.25 120 ASN A N 1
ATOM 982 C CA . ASN A 1 120 ? -5.015 7.678 7.121 1.00 97.25 120 ASN A CA 1
ATOM 983 C C . ASN A 1 120 ? -6.538 7.689 6.924 1.00 97.25 120 ASN A C 1
ATOM 985 O O . ASN A 1 120 ? -7.262 7.911 7.888 1.00 97.25 120 ASN A O 1
ATOM 989 N N . GLU A 1 121 ? -7.036 7.325 5.737 1.00 97.88 121 GLU A N 1
ATOM 990 C CA . GLU A 1 121 ? -8.487 7.230 5.492 1.00 97.88 121 GLU A CA 1
ATOM 991 C C . GLU A 1 121 ? -9.164 6.235 6.454 1.00 97.88 121 GLU A C 1
ATOM 993 O O . GLU A 1 121 ? -10.212 6.506 7.039 1.00 97.88 121 GLU A O 1
ATOM 998 N N . ALA A 1 122 ? -8.550 5.069 6.675 1.00 98.06 122 ALA A N 1
ATOM 999 C CA . ALA A 1 122 ? -9.087 4.078 7.605 1.00 98.06 122 ALA A CA 1
ATOM 1000 C C . ALA A 1 122 ? -9.060 4.553 9.068 1.00 98.06 122 ALA A C 1
ATOM 1002 O O . ALA A 1 122 ? -9.943 4.198 9.855 1.00 98.06 122 ALA A O 1
ATOM 1003 N N . SER A 1 123 ? -8.056 5.349 9.438 1.00 97.56 123 SER A N 1
ATOM 1004 C CA . SER A 1 123 ? -7.966 5.995 10.746 1.00 97.56 123 SER A CA 1
ATOM 1005 C C . SER A 1 123 ? -9.112 6.985 10.943 1.00 97.56 123 SER A C 1
ATOM 1007 O O . SER A 1 123 ? -9.778 6.941 11.980 1.00 97.56 123 SER A O 1
ATOM 1009 N N . ASP A 1 124 ? -9.408 7.806 9.936 1.00 97.06 124 ASP A N 1
ATOM 1010 C CA . ASP A 1 124 ? -10.500 8.779 9.991 1.00 97.06 124 ASP A CA 1
ATOM 1011 C C . ASP A 1 124 ? -11.857 8.087 10.160 1.00 97.06 124 ASP A C 1
ATOM 1013 O O . ASP A 1 124 ? -12.644 8.462 11.032 1.00 97.06 124 ASP A O 1
ATOM 1017 N N . LEU A 1 125 ? -12.100 6.997 9.423 1.00 96.75 125 LEU A N 1
ATOM 1018 C CA . LEU A 1 125 ? -13.295 6.161 9.589 1.00 96.75 125 LEU A CA 1
ATOM 1019 C C . LEU A 1 125 ? -13.388 5.539 10.992 1.00 96.75 125 LEU A C 1
ATOM 1021 O O . LEU A 1 125 ? -14.456 5.539 11.611 1.00 96.75 125 LEU A O 1
ATOM 1025 N N . CYS A 1 126 ? -12.271 5.031 11.518 1.00 97.12 126 CYS A N 1
ATOM 1026 C CA . CYS A 1 126 ? -12.204 4.458 12.860 1.00 97.12 126 CYS A CA 1
ATOM 1027 C C . CYS A 1 126 ? -12.565 5.493 13.934 1.00 97.12 126 CYS A C 1
ATOM 1029 O O . CYS A 1 126 ? -13.359 5.206 14.837 1.00 97.12 126 CYS A O 1
ATOM 1031 N N . VAL A 1 127 ? -12.004 6.700 13.837 1.00 95.81 127 VAL A N 1
ATOM 1032 C CA . VAL A 1 127 ? -12.280 7.772 14.796 1.00 95.81 127 VAL A CA 1
ATOM 1033 C C . VAL A 1 127 ? -13.688 8.327 14.636 1.00 95.81 127 VAL A C 1
ATOM 1035 O O . VAL A 1 127 ? -14.341 8.593 15.647 1.00 95.81 127 VAL A O 1
ATOM 1038 N N . HIS A 1 128 ? -14.201 8.428 13.410 1.00 95.19 128 HIS A N 1
ATOM 1039 C CA . HIS A 1 128 ? -15.589 8.808 13.160 1.00 95.19 128 HIS A CA 1
ATOM 1040 C C . HIS A 1 128 ? -16.571 7.866 13.879 1.00 95.19 128 HIS A C 1
ATOM 1042 O O . HIS A 1 128 ? -17.543 8.312 14.489 1.00 95.19 128 HIS A O 1
ATOM 1048 N N . GLU A 1 129 ? -16.266 6.565 13.916 1.00 95.31 129 GLU A N 1
ATOM 1049 C CA . GLU A 1 129 ? -17.016 5.566 14.688 1.00 95.31 129 GLU A CA 1
ATOM 1050 C C . GLU A 1 129 ? -16.677 5.530 16.194 1.00 95.31 129 GLU A C 1
ATOM 1052 O O . GLU A 1 129 ? -17.105 4.623 16.911 1.00 95.31 129 GLU A O 1
ATOM 1057 N N . LYS A 1 130 ? -15.931 6.517 16.706 1.00 95.50 130 LYS A N 1
ATOM 1058 C CA . LYS A 1 130 ? -15.503 6.640 18.113 1.00 95.50 130 LYS A CA 1
ATOM 1059 C C . LYS A 1 130 ? -14.677 5.450 18.612 1.00 95.50 130 LYS A C 1
ATOM 1061 O O . LYS A 1 130 ? -14.692 5.130 19.804 1.00 95.50 130 LYS A O 1
ATOM 1066 N N . ARG A 1 131 ? -13.938 4.790 17.720 1.00 96.38 131 ARG A N 1
ATOM 1067 C CA . ARG A 1 131 ? -13.010 3.703 18.055 1.00 96.38 131 ARG A CA 1
ATOM 1068 C C . ARG A 1 131 ? -11.570 4.211 18.066 1.00 96.38 131 ARG A C 1
ATOM 1070 O O . ARG A 1 131 ? -11.225 5.177 17.398 1.00 96.38 131 ARG A O 1
ATOM 1077 N N . LYS A 1 132 ? -10.719 3.524 18.833 1.00 94.56 132 LYS A N 1
ATOM 1078 C CA . LYS A 1 132 ? -9.268 3.790 18.918 1.00 94.56 132 LYS A CA 1
ATOM 1079 C C . LYS A 1 132 ? -8.417 2.749 18.187 1.00 94.56 132 LYS A C 1
ATOM 1081 O O . LYS A 1 132 ? -7.195 2.829 18.208 1.00 94.56 132 LYS A O 1
ATOM 1086 N N . THR A 1 133 ? -9.049 1.736 17.603 1.00 96.44 133 THR A N 1
ATOM 1087 C CA . THR A 1 133 ? -8.370 0.614 16.953 1.00 96.44 133 THR A CA 1
ATOM 1088 C C . THR A 1 133 ? -8.973 0.406 15.578 1.00 96.44 133 THR A C 1
ATOM 1090 O O . THR A 1 133 ? -10.174 0.138 15.461 1.00 96.44 133 THR A O 1
ATOM 1093 N N . ILE A 1 134 ? -8.119 0.538 14.563 1.00 96.69 134 ILE A N 1
ATOM 1094 C CA . ILE A 1 134 ? -8.457 0.285 13.166 1.00 96.69 134 ILE A CA 1
ATOM 1095 C C . ILE A 1 134 ? -8.704 -1.215 12.997 1.00 96.69 134 ILE A C 1
ATOM 1097 O O . ILE A 1 134 ? -7.879 -2.047 13.378 1.00 96.69 134 ILE A O 1
ATOM 1101 N N . ASN A 1 135 ? -9.846 -1.554 12.411 1.00 94.88 135 ASN A N 1
ATOM 1102 C CA . ASN A 1 135 ? -10.273 -2.917 12.135 1.00 94.88 135 ASN A CA 1
ATOM 1103 C C . ASN A 1 135 ? -10.227 -3.209 10.628 1.00 94.88 135 ASN A C 1
ATOM 1105 O O . ASN A 1 135 ? -10.165 -2.311 9.793 1.00 94.88 135 ASN A O 1
ATOM 1109 N N . GLY A 1 136 ? -10.347 -4.487 10.250 1.00 95.50 136 GLY A N 1
ATOM 1110 C CA . GLY A 1 136 ? -10.361 -4.887 8.834 1.00 95.50 136 GLY A CA 1
ATOM 1111 C C . GLY A 1 136 ? -11.488 -4.247 8.009 1.00 95.50 136 GLY A C 1
ATOM 1112 O O . GLY A 1 136 ? -11.301 -3.981 6.827 1.00 95.50 136 GLY A O 1
ATOM 1113 N N . ASN A 1 137 ? -12.634 -3.945 8.631 1.00 96.06 137 ASN A N 1
ATOM 1114 C CA . ASN A 1 137 ? -13.741 -3.256 7.959 1.00 96.06 137 ASN A CA 1
ATOM 1115 C C . ASN A 1 137 ? -13.412 -1.799 7.604 1.00 96.06 137 ASN A C 1
ATOM 1117 O O . ASN A 1 137 ? -13.907 -1.312 6.592 1.00 96.06 137 ASN A O 1
ATOM 1121 N N . ASP A 1 138 ? -12.571 -1.128 8.396 1.00 97.25 138 ASP A N 1
ATOM 1122 C CA . ASP A 1 138 ? -12.144 0.246 8.109 1.00 97.25 138 ASP A CA 1
ATOM 1123 C C . ASP A 1 138 ? -11.296 0.281 6.847 1.00 97.25 138 ASP A C 1
ATOM 1125 O O . ASP A 1 138 ? -11.542 1.094 5.966 1.00 97.25 138 ASP A O 1
ATOM 1129 N N . LEU A 1 139 ? -10.372 -0.678 6.708 1.00 97.19 139 LEU A N 1
ATOM 1130 C CA . LEU A 1 139 ? -9.575 -0.823 5.491 1.00 97.19 139 LEU A CA 1
ATOM 1131 C C . LEU A 1 139 ? -10.443 -1.135 4.269 1.00 97.19 139 LEU A C 1
ATOM 1133 O O . LEU A 1 139 ? -10.210 -0.575 3.204 1.00 97.19 139 LEU A O 1
ATOM 1137 N N . LEU A 1 140 ? -11.450 -2.005 4.400 1.00 97.25 140 LEU A N 1
ATOM 1138 C CA . LEU A 1 140 ? -12.350 -2.318 3.285 1.00 97.25 140 LEU A CA 1
ATOM 1139 C C . LEU A 1 140 ? -13.117 -1.082 2.804 1.00 97.25 140 LEU A C 1
ATOM 1141 O O . LEU A 1 140 ? -13.207 -0.857 1.600 1.00 97.25 140 LEU A O 1
ATOM 1145 N N . ARG A 1 141 ? -13.635 -0.272 3.733 1.00 97.00 141 ARG A N 1
ATOM 1146 C CA . ARG A 1 141 ? -14.346 0.969 3.401 1.00 97.00 141 ARG A CA 1
ATOM 1147 C C . ARG A 1 141 ? -13.408 2.042 2.857 1.00 97.00 141 ARG A C 1
ATOM 1149 O O . ARG A 1 141 ? -13.745 2.662 1.857 1.00 97.00 141 ARG A O 1
ATOM 1156 N N . ALA A 1 142 ? -12.220 2.197 3.440 1.00 97.75 142 ALA A N 1
ATOM 1157 C CA . ALA A 1 142 ? -11.200 3.116 2.942 1.00 97.75 142 ALA A CA 1
ATOM 1158 C C . ALA A 1 142 ? -10.842 2.817 1.478 1.00 97.75 142 ALA A C 1
ATOM 1160 O O . ALA A 1 142 ? -10.796 3.722 0.652 1.00 97.75 142 ALA A O 1
ATOM 1161 N N . MET A 1 143 ? -10.679 1.539 1.115 1.00 97.38 143 MET A N 1
ATOM 1162 C CA . MET A 1 143 ? -10.434 1.148 -0.279 1.00 97.38 143 MET A CA 1
ATOM 1163 C C . MET A 1 143 ? -11.565 1.584 -1.217 1.00 97.38 143 MET A C 1
ATOM 1165 O O . MET A 1 143 ? -11.287 2.016 -2.329 1.00 97.38 143 MET A O 1
ATOM 1169 N N . GLN A 1 144 ? -12.828 1.499 -0.793 1.00 96.38 144 GLN A N 1
ATOM 1170 C CA . GLN A 1 144 ? -13.957 1.962 -1.609 1.00 96.38 144 GLN A CA 1
ATOM 1171 C C . GLN A 1 144 ? -13.983 3.491 -1.722 1.00 96.38 144 GLN A C 1
ATOM 1173 O O . GLN A 1 144 ? -14.061 4.008 -2.832 1.00 96.38 144 GLN A O 1
ATOM 1178 N N . ASN A 1 145 ? -13.844 4.208 -0.602 1.00 96.44 145 ASN A N 1
ATOM 1179 C CA . ASN A 1 145 ? -13.865 5.675 -0.563 1.00 96.44 145 ASN A CA 1
ATOM 1180 C C . ASN A 1 145 ? -12.778 6.305 -1.442 1.00 96.44 145 ASN A C 1
ATOM 1182 O O . ASN A 1 145 ? -13.018 7.308 -2.109 1.00 96.44 145 ASN A O 1
ATOM 1186 N N . LEU A 1 146 ? -11.594 5.692 -1.469 1.00 96.62 146 LEU A N 1
ATOM 1187 C CA . LEU A 1 146 ? -10.446 6.169 -2.240 1.00 96.62 146 LEU A CA 1
ATOM 1188 C C . LEU A 1 146 ? -10.463 5.707 -3.709 1.00 96.62 146 LEU A C 1
ATOM 1190 O O . LEU A 1 146 ? -9.521 5.986 -4.449 1.00 96.62 146 LEU A O 1
ATOM 1194 N N . GLY A 1 147 ? -11.510 4.999 -4.150 1.00 96.75 147 GLY A N 1
ATOM 1195 C CA . GLY A 1 147 ? -11.678 4.562 -5.541 1.00 96.75 147 GLY A CA 1
ATOM 1196 C C . GLY A 1 147 ? -10.958 3.257 -5.911 1.00 96.75 147 GLY A C 1
ATOM 1197 O O . GLY A 1 147 ? -10.874 2.905 -7.087 1.00 96.75 147 GLY A O 1
ATOM 1198 N N . PHE A 1 148 ? -10.471 2.491 -4.934 1.00 96.38 148 PHE A N 1
ATOM 1199 C CA . PHE A 1 148 ? -9.853 1.171 -5.115 1.00 96.38 148 PHE A CA 1
ATOM 1200 C C . PHE A 1 148 ? -10.874 0.022 -5.018 1.00 96.38 148 PHE A C 1
ATOM 1202 O O . PHE A 1 148 ? -10.574 -1.054 -4.499 1.00 96.38 148 PHE A O 1
ATOM 1209 N N . GLU A 1 149 ? -12.087 0.209 -5.542 1.00 94.88 149 GLU A N 1
ATOM 1210 C CA . GLU A 1 149 ? -13.207 -0.741 -5.407 1.00 94.88 149 GLU A CA 1
ATOM 1211 C C . GLU A 1 149 ? -12.883 -2.158 -5.907 1.00 94.88 149 GLU A C 1
ATOM 1213 O O . GLU A 1 149 ? -13.341 -3.146 -5.334 1.00 94.88 149 GLU A O 1
ATOM 1218 N N . SER A 1 150 ? -12.029 -2.280 -6.928 1.00 96.50 150 SER A N 1
ATOM 1219 C CA . SER A 1 150 ? -11.575 -3.578 -7.454 1.00 96.50 150 SER A CA 1
ATOM 1220 C C . SER A 1 150 ? -10.834 -4.443 -6.423 1.00 96.50 150 SER A C 1
ATOM 1222 O O . SER A 1 150 ? -10.772 -5.665 -6.573 1.00 96.50 150 SER A O 1
ATOM 1224 N N . TYR A 1 151 ? -10.315 -3.841 -5.349 1.00 95.94 151 TYR A N 1
ATOM 1225 C CA . TYR A 1 151 ? -9.667 -4.545 -4.243 1.00 95.94 151 TYR A CA 1
ATOM 1226 C C . TYR A 1 151 ? -10.649 -5.009 -3.163 1.00 95.94 151 TYR A C 1
ATOM 1228 O O . TYR A 1 151 ? -10.289 -5.872 -2.360 1.00 95.94 151 TYR A O 1
ATOM 1236 N N . PHE A 1 152 ? -11.881 -4.493 -3.142 1.00 94.75 152 PHE A N 1
ATOM 1237 C CA . PHE A 1 152 ? -12.842 -4.759 -2.073 1.00 94.75 152 PHE A CA 1
ATOM 1238 C C . PHE A 1 152 ? -13.159 -6.250 -1.927 1.00 94.75 152 PHE A C 1
ATOM 1240 O O . PHE A 1 152 ? -12.935 -6.827 -0.863 1.00 94.75 152 PHE A O 1
ATOM 1247 N N . GLU A 1 153 ? -13.634 -6.903 -2.992 1.00 96.38 153 GLU A N 1
ATOM 1248 C CA . GLU A 1 153 ? -14.028 -8.315 -2.917 1.00 96.38 153 GLU A CA 1
ATOM 1249 C C . GLU A 1 153 ? -12.859 -9.263 -2.592 1.00 96.38 153 GLU A C 1
ATOM 1251 O O . GLU A 1 153 ? -13.001 -10.091 -1.682 1.00 96.38 153 GLU A O 1
ATOM 1256 N N . PRO A 1 154 ? -11.677 -9.136 -3.233 1.00 97.12 154 PRO A N 1
ATOM 1257 C CA . PRO A 1 154 ? -10.505 -9.919 -2.847 1.00 97.12 154 PRO A CA 1
ATOM 1258 C C . PRO A 1 154 ? -10.128 -9.763 -1.367 1.00 97.12 154 PRO A C 1
ATOM 1260 O O . PRO A 1 154 ? -9.845 -10.757 -0.691 1.00 97.12 154 PRO A O 1
ATOM 1263 N N . LEU A 1 155 ? -10.147 -8.532 -0.844 1.00 97.31 155 LEU A N 1
ATOM 1264 C CA . LEU A 1 155 ? -9.795 -8.252 0.549 1.00 97.31 155 LEU A CA 1
ATOM 1265 C C . LEU A 1 155 ? -10.864 -8.742 1.528 1.00 97.31 155 LEU A C 1
ATOM 1267 O O . LEU A 1 155 ? -10.522 -9.269 2.587 1.00 97.31 155 LEU A O 1
ATOM 1271 N N . ARG A 1 156 ? -12.149 -8.634 1.176 1.00 96.62 156 ARG A N 1
ATOM 1272 C CA . ARG A 1 156 ? -13.259 -9.136 1.995 1.00 96.62 156 ARG A CA 1
ATOM 1273 C C . ARG A 1 156 ? -13.164 -10.648 2.168 1.00 96.62 156 ARG A C 1
ATOM 1275 O O . ARG A 1 156 ? -13.252 -11.148 3.291 1.00 96.62 156 ARG A O 1
ATOM 1282 N N . LEU A 1 157 ? -12.911 -11.372 1.076 1.00 97.12 157 LEU A N 1
ATOM 1283 C CA . LEU A 1 157 ? -12.700 -12.819 1.116 1.00 97.12 157 LEU A CA 1
ATOM 1284 C C . LEU A 1 157 ? -11.464 -13.188 1.947 1.00 97.12 157 LEU A C 1
ATOM 1286 O O . LEU A 1 157 ? -11.502 -14.144 2.725 1.00 97.12 157 LEU A O 1
ATOM 1290 N N . TYR A 1 158 ? -10.372 -12.434 1.801 1.00 96.56 158 TYR A N 1
ATOM 1291 C CA . TYR A 1 158 ? -9.170 -12.633 2.609 1.00 96.56 158 TYR A CA 1
ATOM 1292 C C . TYR A 1 158 ? -9.456 -12.448 4.107 1.00 96.56 158 TYR A C 1
ATOM 1294 O O . TYR A 1 158 ? -9.096 -13.313 4.907 1.00 96.56 158 TYR A O 1
ATOM 1302 N N . LEU A 1 159 ? -10.148 -11.368 4.484 1.00 94.62 159 LEU A N 1
ATOM 1303 C CA . LEU A 1 159 ? -10.512 -11.078 5.869 1.00 94.62 159 LEU A CA 1
ATOM 1304 C C . LEU A 1 159 ? -11.376 -12.193 6.470 1.00 94.62 159 LEU A C 1
ATOM 1306 O O . LEU A 1 159 ? -11.109 -12.632 7.588 1.00 94.62 159 LEU A O 1
ATOM 1310 N N . GLN A 1 160 ? -12.361 -12.693 5.719 1.00 95.50 160 GLN A N 1
ATOM 1311 C CA . GLN A 1 160 ? -13.193 -13.817 6.151 1.00 95.50 160 GLN A CA 1
ATOM 1312 C C . GLN A 1 160 ? -12.343 -15.068 6.426 1.00 95.50 160 GLN A C 1
ATOM 1314 O O . GLN A 1 160 ? -12.399 -15.628 7.519 1.00 95.50 160 GLN A O 1
ATOM 1319 N N . ARG A 1 161 ? -11.484 -15.464 5.476 1.00 95.25 161 ARG A N 1
ATOM 1320 C CA . ARG A 1 161 ? -10.605 -16.636 5.638 1.00 95.25 161 ARG A CA 1
ATOM 1321 C C . ARG A 1 161 ? -9.648 -16.490 6.820 1.00 95.25 161 ARG A C 1
ATOM 1323 O O . ARG A 1 161 ? -9.390 -17.463 7.523 1.00 95.25 161 ARG A O 1
ATOM 1330 N N . TYR A 1 162 ? -9.130 -15.286 7.054 1.00 93.44 162 TYR A N 1
ATOM 1331 C CA . TYR A 1 162 ? -8.276 -14.998 8.204 1.00 93.44 162 TYR A CA 1
ATOM 1332 C C . TYR A 1 162 ? -9.024 -15.176 9.536 1.00 93.44 162 TYR A C 1
ATOM 1334 O O . TYR A 1 162 ? -8.493 -15.763 10.483 1.00 93.44 162 TYR A O 1
ATOM 1342 N N . GLN A 1 163 ? -10.277 -14.725 9.616 1.00 92.94 163 GLN A N 1
ATOM 1343 C CA . GLN A 1 163 ? -11.114 -14.926 10.801 1.00 92.94 163 GLN A CA 1
ATOM 1344 C C . GLN A 1 163 ? -11.414 -16.408 11.049 1.00 92.94 163 GLN A C 1
ATOM 1346 O O . GLN A 1 163 ? -11.352 -16.856 12.191 1.00 92.94 163 GLN A O 1
ATOM 1351 N N . ASP A 1 164 ? -11.706 -17.177 10.002 1.00 92.81 164 ASP A N 1
ATOM 1352 C CA . ASP A 1 164 ? -11.961 -18.615 10.124 1.00 92.81 164 ASP A CA 1
ATOM 1353 C C . ASP A 1 164 ? -10.708 -19.364 10.599 1.00 92.81 164 ASP A C 1
ATOM 1355 O O . ASP A 1 164 ? -10.773 -20.165 11.533 1.00 92.81 164 ASP A O 1
ATOM 1359 N N . PHE A 1 165 ? -9.546 -19.031 10.029 1.00 92.44 165 PHE A N 1
ATOM 1360 C CA . PHE A 1 165 ? -8.257 -19.597 10.428 1.00 92.44 165 PHE A CA 1
ATOM 1361 C C . PHE A 1 165 ? -7.936 -19.317 11.907 1.00 92.44 165 PHE A C 1
ATOM 1363 O O . PHE A 1 165 ? -7.604 -20.229 12.663 1.00 92.44 165 PHE A O 1
ATOM 1370 N N . THR A 1 166 ? -8.106 -18.070 12.354 1.00 89.75 166 THR A N 1
ATOM 1371 C CA . THR A 1 166 ? -7.828 -17.664 13.747 1.00 89.75 166 THR A CA 1
ATOM 1372 C C . THR A 1 166 ? -8.834 -18.216 14.765 1.00 89.75 166 THR A C 1
ATOM 1374 O O . THR A 1 166 ? -8.509 -18.337 15.951 1.00 89.75 166 THR A O 1
ATOM 1377 N N . LYS A 1 167 ? -10.048 -18.581 14.333 1.00 83.31 167 LYS A N 1
ATOM 1378 C CA . LYS A 1 167 ? -11.049 -19.274 15.164 1.00 83.31 167 LYS A CA 1
ATOM 1379 C C . LYS A 1 167 ? -10.785 -20.785 15.242 1.00 83.31 167 LYS A C 1
ATOM 1381 O O . LYS A 1 167 ? -10.956 -21.361 16.316 1.00 83.31 167 LYS A O 1
ATOM 1386 N N . GLY A 1 168 ? -10.337 -21.411 14.150 1.00 60.91 168 GLY A N 1
ATOM 1387 C CA . GLY A 1 168 ? -10.086 -22.856 14.053 1.00 60.91 168 GLY A CA 1
ATOM 1388 C C . GLY A 1 168 ? -8.996 -23.376 14.998 1.00 60.91 168 GLY A C 1
ATOM 1389 O O . GLY A 1 168 ? -9.171 -24.428 15.613 1.00 60.91 168 GLY A O 1
ATOM 1390 N N . ASP A 1 169 ? -7.933 -22.599 15.225 1.00 56.66 169 ASP A N 1
ATOM 1391 C CA . ASP A 1 169 ? -6.825 -22.967 16.128 1.00 56.66 169 ASP A CA 1
ATOM 1392 C C . ASP A 1 169 ? -7.222 -23.054 17.618 1.00 56.66 169 ASP A C 1
ATOM 1394 O O . ASP A 1 169 ? -6.502 -23.631 18.436 1.00 56.66 169 ASP A O 1
ATOM 1398 N N . LYS A 1 170 ? -8.387 -22.515 18.003 1.00 51.75 170 LYS A N 1
ATOM 1399 C CA . LYS A 1 170 ? -8.881 -22.579 19.389 1.00 51.75 170 LYS A CA 1
ATOM 1400 C C . LYS A 1 170 ? -9.592 -23.894 19.724 1.00 51.75 170 LYS A C 1
ATOM 1402 O O . LYS A 1 170 ? -9.828 -24.160 20.899 1.00 51.75 170 LYS A O 1
ATOM 1407 N N . THR A 1 171 ? -9.918 -24.724 18.732 1.00 46.19 171 THR A N 1
ATOM 1408 C CA . THR A 1 171 ? -10.742 -25.934 18.935 1.00 46.19 171 THR A CA 1
ATOM 1409 C C . THR A 1 171 ? -9.947 -27.229 19.136 1.00 46.19 171 THR A C 1
ATOM 1411 O O . THR A 1 171 ? -10.523 -28.232 19.543 1.00 46.19 171 THR A O 1
ATOM 1414 N N . THR A 1 172 ? -8.622 -27.229 18.947 1.00 45.81 172 THR A N 1
ATOM 1415 C CA . THR A 1 172 ? -7.801 -28.459 19.008 1.00 45.81 172 THR A CA 1
ATOM 1416 C C . THR A 1 172 ? -7.021 -28.658 20.316 1.00 45.81 172 THR A C 1
ATOM 1418 O O . THR A 1 172 ? -6.383 -29.695 20.487 1.00 45.81 172 THR A O 1
ATOM 1421 N N . LYS A 1 173 ? -7.078 -27.724 21.282 1.00 43.59 173 LYS A N 1
ATOM 1422 C CA . LYS A 1 173 ? -6.287 -27.794 22.537 1.00 43.59 173 LYS A CA 1
ATOM 1423 C C . LYS A 1 173 ? -7.061 -28.120 23.826 1.00 43.59 173 LYS A C 1
ATOM 1425 O O . LYS A 1 173 ? -6.446 -28.142 24.889 1.00 43.59 173 LYS A O 1
ATOM 1430 N N . SER A 1 174 ? -8.361 -28.420 23.778 1.00 38.41 174 SER A N 1
ATOM 1431 C CA . SER A 1 174 ? -9.188 -28.650 24.984 1.00 38.41 174 SER A CA 1
ATOM 1432 C C . SER A 1 174 ? -9.703 -30.086 25.186 1.00 38.41 174 SER A C 1
ATOM 1434 O O . SER A 1 174 ? -10.602 -30.294 25.994 1.00 38.41 174 SER A O 1
ATOM 1436 N N . GLY A 1 175 ? -9.127 -31.099 24.527 1.00 41.41 175 GLY A N 1
ATOM 1437 C CA . GLY A 1 175 ? -9.666 -32.467 24.558 1.00 41.41 175 GLY A CA 1
ATOM 1438 C C . GLY A 1 175 ? -8.655 -33.581 24.828 1.00 41.41 175 GLY A C 1
ATOM 1439 O O . GLY A 1 175 ? -8.571 -34.503 24.026 1.00 41.41 175 GLY A O 1
ATOM 1440 N N . LYS A 1 176 ? -7.875 -33.531 25.920 1.00 41.69 176 LYS A N 1
ATOM 1441 C CA . LYS A 1 176 ? -7.220 -34.749 26.449 1.00 41.69 176 LYS A CA 1
ATOM 1442 C C . LYS A 1 176 ? -6.818 -34.634 27.923 1.00 41.69 176 LYS A C 1
ATOM 1444 O O . LYS A 1 176 ? -5.642 -34.515 28.250 1.00 41.69 176 LYS A O 1
ATOM 1449 N N . ARG A 1 177 ? -7.793 -34.690 28.836 1.00 44.06 177 ARG A N 1
ATOM 1450 C CA . ARG A 1 177 ? -7.569 -35.215 30.194 1.00 44.06 177 ARG A CA 1
ATOM 1451 C C . ARG A 1 177 ? -8.792 -36.002 30.659 1.00 44.06 177 ARG A C 1
ATOM 1453 O O . ARG A 1 177 ? -9.884 -35.450 30.688 1.00 44.06 177 ARG A O 1
ATOM 1460 N N . LYS A 1 178 ? -8.501 -37.223 31.118 1.00 43.44 178 LYS A N 1
ATOM 1461 C CA . LYS A 1 178 ? -9.324 -38.181 31.874 1.00 43.44 178 LYS A CA 1
ATOM 1462 C C . LYS A 1 178 ? -10.256 -39.089 31.070 1.00 43.44 178 LYS A C 1
ATOM 1464 O O . LYS A 1 178 ? -11.404 -38.749 30.830 1.00 43.44 178 LYS A O 1
ATOM 1469 N N . GLN A 1 179 ? -9.769 -40.294 30.813 1.00 37.91 179 GLN A N 1
ATO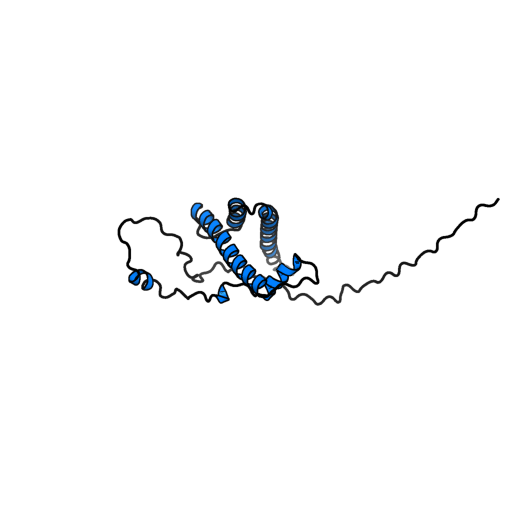M 1470 C CA . GLN A 1 179 ? -10.272 -41.521 31.438 1.00 37.91 179 GLN A CA 1
ATOM 1471 C C . GLN A 1 179 ? -9.243 -42.609 31.150 1.00 37.91 179 GLN A C 1
ATOM 1473 O O . GLN A 1 179 ? -8.882 -42.762 29.996 1.00 37.91 179 GLN A O 1
ATOM 1478 N N . ASP A 1 180 ? -8.724 -43.241 32.195 1.00 42.38 180 ASP A N 1
ATOM 1479 C CA . ASP A 1 180 ? -8.388 -44.664 32.221 1.00 42.38 180 ASP A CA 1
ATOM 1480 C C . ASP A 1 180 ? -8.417 -45.068 33.705 1.00 42.38 180 ASP A C 1
ATOM 1482 O O . ASP A 1 180 ? -7.950 -44.310 34.566 1.00 42.38 180 ASP A O 1
ATOM 1486 N N . GLU A 1 181 ? -9.124 -46.172 33.948 1.00 37.97 181 GLU A N 1
ATOM 1487 C CA . GLU A 1 181 ? -9.430 -46.852 35.218 1.00 37.97 181 GLU A CA 1
ATOM 1488 C C . GLU A 1 181 ? -8.208 -47.214 36.070 1.00 37.97 181 GLU A C 1
ATOM 1490 O O . GLU A 1 181 ? -7.144 -47.551 35.502 1.00 37.97 181 GLU A O 1
#

InterPro domains:
  IPR003958 Transcription factor CBF/NF-Y/archaeal histone domain [PF00808] (79-143)
  IPR009072 Histone-fold [G3DSA:1.10.20.10] (51-181)
  IPR009072 Histone-fold [SSF47113] (76-178)
  IPR027113 Transcription factor NFYB/HAP3 [PTHR11064] (51-169)

Organism: NCBI:txid1008807

Seco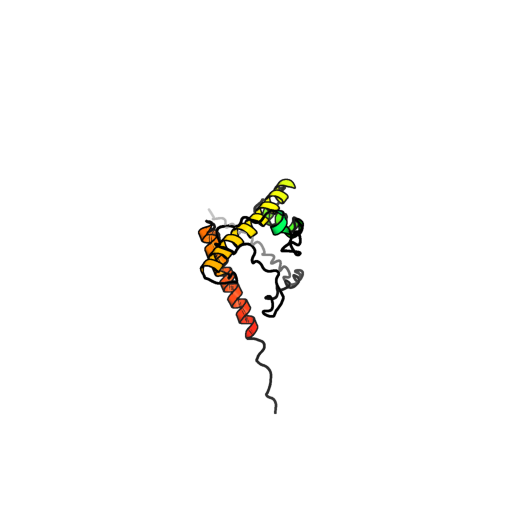ndary structure (DSSP, 8-state):
-PPPP-PPPP---------GGGS--PPPP---PPPPSS-------GGG------S-PPPHHHHHHT-TT-----HHHHSPPHHHHHHHHHHTS-TT----HHHHHHHHHHHHHHHHHHHHHHHHHHHHTT-SS--HHHHHHHHHHTT-GGGHHHHHHHHHHHHHHHHHTTSSSS-------

Solvent-accessible surface area (backbone atoms only — not comparable to full-atom values): 12197 Å² total; per-residue (Å²): 136,82,85,84,83,84,83,79,84,85,76,82,79,79,79,79,80,73,73,82,82,74,64,80,78,72,73,77,74,80,71,79,68,77,80,72,96,61,96,66,88,65,81,78,84,65,85,82,74,83,84,88,78,91,89,74,87,78,53,80,70,62,69,61,73,78,49,101,68,75,66,75,74,51,72,71,78,61,46,70,61,65,69,60,52,49,59,54,60,49,72,81,45,63,93,84,64,84,80,59,71,67,61,49,51,52,49,41,52,52,51,41,50,47,55,51,55,51,48,50,51,12,44,52,52,23,46,74,70,74,41,94,65,75,50,73,67,30,48,46,49,28,34,45,77,75,69,42,50,88,50,38,64,62,50,51,54,48,52,50,52,50,53,52,55,69,54,56,71,69,70,76,80,83,82,88,84,88,87,84,136

Nearest PDB structures (foldseek):
  6r0m-assembly2_C  TM=9.588E-01  e=4.364E-10  Arabidopsis thaliana
  7cvo-assembly1_G-2  TM=9.593E-01  e=6.319E-10  Arabidopsis thaliana
  7c9o-assembly1_B  TM=9.510E-01  e=1.171E-09  Oryza sativa Japonica Group
  6y35-assembly1_B  TM=9.282E-01  e=1.035E-09  Aspergillus fumigatus A1163
  6y37-assembly1_B  TM=9.495E-01  e=1.695E-09  Aspergillus nidulans FGSC A4

Radius of gyration: 28.27 Å; Cα contacts (8 Å, |Δi|>4): 54; chains: 1; bounding box: 34×84×92 Å